Protein AF-A0A0C4DQV4-F1 (afdb_monomer)

pLDDT: mean 81.38, std 17.52, range [35.34, 98.5]

Radius of gyration: 21.1 Å; Cα contacts (8 Å, |Δi|>4): 299; chains: 1; bounding box: 61×72×56 Å

Structure (mmCIF, N/CA/C/O backbone):
data_AF-A0A0C4DQV4-F1
#
_entry.id   AF-A0A0C4DQV4-F1
#
loop_
_atom_site.group_PDB
_atom_site.id
_atom_site.type_symbol
_atom_site.label_atom_id
_atom_site.label_alt_id
_atom_site.label_comp_id
_atom_site.label_asym_id
_atom_site.label_entity_id
_atom_site.label_seq_id
_atom_site.pdbx_PDB_ins_code
_atom_site.Cartn_x
_atom_site.Cartn_y
_atom_site.Cartn_z
_atom_site.occupancy
_atom_site.B_iso_or_equiv
_atom_site.auth_seq_id
_atom_site.auth_comp_id
_atom_site.auth_asym_id
_atom_site.auth_atom_id
_atom_site.pdbx_PDB_model_num
ATOM 1 N N . MET A 1 1 ? 39.068 -21.813 -5.777 1.00 38.00 1 MET A N 1
ATOM 2 C CA . MET A 1 1 ? 38.431 -20.493 -5.573 1.00 38.00 1 MET A CA 1
ATOM 3 C C . MET A 1 1 ? 37.029 -20.721 -5.036 1.00 38.00 1 MET A C 1
ATOM 5 O O . MET A 1 1 ? 36.195 -21.238 -5.763 1.00 38.00 1 MET A O 1
ATOM 9 N N . ALA A 1 2 ? 36.803 -20.444 -3.752 1.00 35.34 2 ALA A N 1
ATOM 10 C CA . ALA A 1 2 ? 35.505 -20.633 -3.111 1.00 35.34 2 ALA A CA 1
ATOM 11 C C . ALA A 1 2 ? 34.619 -19.408 -3.373 1.00 35.34 2 ALA A C 1
ATOM 13 O O . ALA A 1 2 ? 34.859 -18.333 -2.824 1.00 35.34 2 ALA A O 1
ATOM 14 N N . THR A 1 3 ? 33.604 -19.564 -4.216 1.00 39.84 3 THR A N 1
ATOM 15 C CA . THR A 1 3 ? 32.519 -18.594 -4.381 1.00 39.84 3 THR A CA 1
ATOM 16 C C . THR A 1 3 ? 31.717 -18.574 -3.080 1.00 39.84 3 THR A C 1
ATOM 18 O O . THR A 1 3 ? 30.902 -19.459 -2.821 1.00 39.84 3 THR A O 1
ATOM 21 N N . LYS A 1 4 ? 31.992 -17.599 -2.205 1.00 43.34 4 LYS A N 1
ATOM 22 C CA . LYS A 1 4 ? 31.154 -17.329 -1.030 1.00 43.34 4 LYS A CA 1
ATOM 23 C C . LYS A 1 4 ? 29.736 -17.041 -1.529 1.00 43.34 4 LYS A C 1
ATOM 25 O O . LYS A 1 4 ? 29.521 -16.043 -2.208 1.00 43.34 4 LYS A O 1
ATOM 30 N N . LEU A 1 5 ? 28.783 -17.910 -1.186 1.00 43.00 5 LEU A N 1
ATOM 31 C CA . LEU A 1 5 ? 27.356 -17.637 -1.337 1.00 43.00 5 LEU A CA 1
ATOM 32 C C . LEU A 1 5 ? 26.997 -16.431 -0.455 1.00 43.00 5 LEU A C 1
ATOM 34 O O . LEU A 1 5 ? 26.688 -16.586 0.725 1.00 43.00 5 LEU A O 1
ATOM 38 N N . GLN A 1 6 ? 27.035 -15.224 -1.018 1.00 43.09 6 GLN A N 1
ATOM 39 C CA . GLN A 1 6 ? 26.237 -14.116 -0.506 1.00 43.09 6 GLN A CA 1
ATOM 40 C C . GLN A 1 6 ? 24.787 -14.419 -0.874 1.00 43.09 6 GLN A C 1
ATOM 42 O O . GLN A 1 6 ? 24.336 -14.123 -1.974 1.00 43.09 6 GLN A O 1
ATOM 47 N N . LEU A 1 7 ? 24.070 -15.079 0.034 1.00 53.25 7 LEU A N 1
ATOM 48 C CA . LEU A 1 7 ? 22.614 -15.069 -0.030 1.00 53.25 7 LEU A CA 1
ATOM 49 C C . LEU A 1 7 ? 22.171 -13.629 0.210 1.00 53.25 7 LEU A C 1
ATOM 51 O O . LEU A 1 7 ? 22.572 -13.024 1.208 1.00 53.25 7 LEU A O 1
ATOM 55 N N . SER A 1 8 ? 21.377 -13.083 -0.707 1.00 62.53 8 SER A N 1
ATOM 56 C CA . SER A 1 8 ? 20.797 -11.760 -0.505 1.00 62.53 8 SER A CA 1
ATOM 57 C C . SER A 1 8 ? 19.892 -11.790 0.734 1.00 62.53 8 SER A C 1
ATOM 59 O O . SER A 1 8 ? 19.328 -12.829 1.094 1.00 62.53 8 SER A O 1
ATOM 61 N N . ILE A 1 9 ? 19.731 -10.649 1.407 1.00 53.00 9 ILE A N 1
ATOM 62 C CA . ILE A 1 9 ? 18.772 -10.509 2.519 1.00 53.00 9 ILE A CA 1
ATOM 63 C C . ILE A 1 9 ? 17.368 -10.942 2.065 1.00 53.00 9 ILE A C 1
ATOM 65 O O . ILE A 1 9 ? 16.627 -11.549 2.836 1.00 53.00 9 ILE A O 1
ATOM 69 N N . TYR A 1 10 ? 17.042 -10.721 0.791 1.00 52.25 10 TYR A N 1
ATOM 70 C CA . TYR A 1 10 ? 15.811 -11.188 0.171 1.00 52.25 10 TYR A CA 1
ATOM 71 C C . TYR A 1 10 ? 15.737 -12.716 0.061 1.00 52.25 10 TYR A C 1
ATOM 73 O O . TYR A 1 10 ? 14.717 -13.297 0.416 1.00 52.25 10 TYR A O 1
ATOM 81 N N . ASP A 1 11 ? 16.813 -13.406 -0.323 1.00 59.22 11 ASP A N 1
ATOM 82 C CA . ASP A 1 11 ? 16.844 -14.876 -0.316 1.00 59.22 11 ASP A CA 1
ATOM 83 C C . ASP A 1 11 ? 16.671 -15.441 1.093 1.00 59.22 11 ASP A C 1
ATOM 85 O O . ASP A 1 11 ? 16.004 -16.461 1.276 1.00 59.22 11 ASP A O 1
ATOM 89 N N . ILE A 1 12 ? 17.259 -14.785 2.097 1.00 65.94 12 ILE A N 1
ATOM 90 C CA . ILE A 1 12 ? 17.082 -15.147 3.507 1.00 65.94 12 ILE A CA 1
ATOM 91 C C . ILE A 1 12 ? 15.628 -14.923 3.922 1.00 65.94 12 ILE A C 1
ATOM 93 O O . ILE A 1 12 ? 15.039 -15.809 4.541 1.00 65.94 12 ILE A O 1
ATOM 97 N N . TYR A 1 13 ? 15.025 -13.796 3.545 1.00 61.03 13 TYR A N 1
ATOM 98 C CA . TYR A 1 13 ? 13.619 -13.498 3.811 1.00 61.03 13 TYR A CA 1
ATOM 99 C C . TYR A 1 13 ? 12.696 -14.532 3.151 1.00 61.03 13 TYR A C 1
ATOM 101 O O . TYR A 1 13 ? 11.927 -15.195 3.842 1.00 61.03 13 TYR A O 1
ATOM 109 N N . ILE A 1 14 ? 12.856 -14.797 1.852 1.00 61.75 14 ILE A N 1
ATOM 110 C CA . ILE A 1 14 ? 12.079 -15.800 1.110 1.00 61.75 14 ILE A CA 1
ATOM 111 C C . ILE A 1 14 ? 12.265 -17.203 1.701 1.00 61.75 14 ILE A C 1
ATOM 113 O O . ILE A 1 14 ? 11.286 -17.938 1.867 1.00 61.75 14 ILE A O 1
ATOM 117 N N . LYS A 1 15 ? 13.496 -17.591 2.063 1.00 69.44 15 LYS A N 1
ATOM 118 C CA . LYS A 1 15 ? 13.762 -18.861 2.760 1.00 69.44 15 LYS A CA 1
ATOM 119 C C . LYS A 1 15 ? 13.070 -18.906 4.118 1.00 69.44 15 LYS A C 1
ATOM 121 O O . LYS A 1 15 ? 12.478 -19.929 4.449 1.00 69.44 15 LYS A O 1
ATOM 126 N N . THR A 1 16 ? 13.089 -17.813 4.873 1.00 64.94 16 THR A N 1
ATOM 127 C CA . THR A 1 16 ? 12.439 -17.713 6.186 1.00 64.94 16 THR A CA 1
ATOM 128 C C . THR A 1 16 ? 10.920 -17.822 6.054 1.00 64.94 16 THR A C 1
ATOM 130 O O . THR A 1 16 ? 10.307 -18.639 6.741 1.00 64.94 16 THR A O 1
ATOM 133 N N . CYS A 1 17 ? 10.308 -17.117 5.099 1.00 58.56 17 CYS A N 1
ATOM 134 C CA . CYS A 1 17 ? 8.885 -17.240 4.773 1.00 58.56 17 CYS A CA 1
ATOM 135 C C . CYS A 1 17 ? 8.521 -18.671 4.342 1.00 58.56 17 CYS A C 1
ATOM 137 O O . CYS A 1 17 ? 7.492 -19.213 4.756 1.00 58.56 17 CYS A O 1
ATOM 139 N N . ARG A 1 18 ? 9.380 -19.328 3.551 1.00 66.12 18 ARG A N 1
ATOM 140 C CA . ARG A 1 18 ? 9.192 -20.728 3.143 1.00 66.12 18 ARG A CA 1
ATOM 141 C C . ARG A 1 18 ? 9.260 -21.690 4.332 1.00 66.12 18 ARG A C 1
ATOM 143 O O . ARG A 1 18 ? 8.399 -22.559 4.446 1.00 66.12 18 ARG A O 1
ATOM 150 N N . LEU A 1 19 ? 10.230 -21.526 5.227 1.00 69.06 19 LEU A N 1
ATOM 151 C CA . LEU A 1 19 ? 10.353 -22.342 6.440 1.00 69.06 19 LEU A CA 1
ATOM 152 C C . LEU A 1 19 ? 9.157 -22.136 7.378 1.00 69.06 19 LEU A C 1
ATOM 154 O O . LEU A 1 19 ? 8.613 -23.106 7.911 1.00 69.06 19 LEU A O 1
ATOM 158 N N . TYR A 1 20 ? 8.691 -20.894 7.524 1.00 61.03 20 TYR A N 1
ATOM 159 C CA . TYR A 1 20 ? 7.478 -20.579 8.276 1.00 61.03 20 TYR A CA 1
ATOM 160 C C . TYR A 1 20 ? 6.250 -21.297 7.689 1.00 61.03 20 TYR A C 1
ATOM 162 O O . TYR A 1 20 ? 5.486 -21.920 8.429 1.00 61.03 20 TYR A O 1
ATOM 170 N N . ARG A 1 21 ? 6.107 -21.315 6.355 1.00 59.78 21 ARG A N 1
ATOM 171 C CA . ARG A 1 21 ? 5.051 -22.060 5.643 1.00 59.78 21 ARG A CA 1
ATOM 172 C C . ARG A 1 21 ? 5.105 -23.560 5.927 1.00 59.78 21 ARG A C 1
ATOM 174 O O . ARG A 1 21 ? 4.072 -24.169 6.201 1.00 59.78 21 ARG A O 1
ATOM 181 N N . GLU A 1 22 ? 6.285 -24.166 5.846 1.00 68.56 22 GLU A N 1
ATOM 182 C CA . GLU A 1 22 ? 6.458 -25.604 6.080 1.00 68.56 22 GLU A CA 1
ATOM 183 C C . GLU A 1 22 ? 6.120 -25.978 7.530 1.00 68.56 22 GLU A C 1
ATOM 185 O O . GLU A 1 22 ? 5.417 -26.964 7.763 1.00 68.56 22 GLU A O 1
ATOM 190 N N . LYS A 1 23 ? 6.524 -25.147 8.498 1.00 68.88 23 LYS A N 1
ATOM 191 C CA . LYS A 1 23 ? 6.194 -25.335 9.916 1.00 68.88 23 LYS A CA 1
ATOM 192 C C . LYS A 1 23 ? 4.695 -25.161 10.187 1.00 68.88 23 LYS A C 1
ATOM 194 O O . LYS A 1 23 ? 4.101 -26.024 10.829 1.00 68.88 23 LYS A O 1
ATOM 199 N N . LYS A 1 24 ? 4.062 -24.106 9.656 1.00 57.97 24 LYS A N 1
ATOM 200 C CA . LYS A 1 24 ? 2.616 -23.845 9.805 1.00 57.97 24 LYS A CA 1
ATOM 201 C C . LYS A 1 24 ? 1.766 -24.967 9.198 1.00 57.97 24 LYS A C 1
ATOM 203 O O . LYS A 1 24 ? 0.837 -25.443 9.842 1.00 57.97 24 LYS A O 1
ATOM 208 N N . ASN A 1 25 ? 2.121 -25.449 8.006 1.00 58.25 25 ASN A N 1
ATOM 209 C CA . ASN A 1 25 ? 1.409 -26.554 7.356 1.00 58.25 25 ASN A CA 1
ATOM 210 C C . ASN A 1 25 ? 1.530 -27.873 8.132 1.00 58.25 25 ASN A C 1
ATOM 212 O O . ASN A 1 25 ? 0.559 -28.625 8.194 1.00 58.25 25 ASN A O 1
ATOM 216 N N . ARG A 1 26 ? 2.696 -28.146 8.739 1.00 72.06 26 ARG A N 1
ATOM 217 C CA . ARG A 1 26 ? 2.886 -29.313 9.616 1.00 72.06 26 ARG A CA 1
ATOM 218 C C . ARG A 1 26 ? 2.059 -29.209 10.897 1.00 72.06 26 ARG A C 1
ATOM 220 O O . ARG A 1 26 ? 1.459 -30.199 11.292 1.00 72.06 26 ARG A O 1
ATOM 227 N N . LEU A 1 27 ? 2.008 -28.029 11.516 1.00 64.19 27 LEU A N 1
ATOM 228 C CA . LEU A 1 27 ? 1.274 -27.809 12.768 1.00 64.19 27 LEU A CA 1
ATOM 229 C C . LEU A 1 27 ? -0.250 -27.841 12.588 1.00 64.19 27 LEU A C 1
ATOM 231 O O . LEU A 1 27 ? -0.951 -28.307 13.476 1.00 64.19 27 LEU A O 1
ATOM 235 N N . LEU A 1 28 ? -0.767 -27.368 11.451 1.00 57.66 28 LEU A N 1
ATOM 236 C CA . LEU A 1 28 ? -2.212 -27.254 11.216 1.00 57.66 28 LEU A CA 1
ATOM 237 C C . LEU A 1 28 ? -2.829 -28.449 10.471 1.00 57.66 28 LEU A C 1
ATOM 239 O O . LEU A 1 28 ? -4.012 -28.405 10.146 1.00 57.66 28 LEU A O 1
ATOM 243 N N . GLY A 1 29 ? -2.056 -29.495 10.147 1.00 52.94 29 GLY A N 1
ATOM 244 C CA . GLY A 1 29 ? -2.564 -30.665 9.412 1.00 52.94 29 GLY A CA 1
ATOM 245 C C . GLY A 1 29 ? -3.200 -30.319 8.056 1.00 52.94 29 GLY A C 1
ATOM 246 O O . GLY A 1 29 ? -4.057 -31.053 7.561 1.00 52.94 29 GLY A O 1
ATOM 247 N N . PHE A 1 30 ? -2.816 -29.182 7.466 1.00 46.94 30 PHE A N 1
ATOM 248 C CA . PHE A 1 30 ? -3.528 -28.557 6.354 1.00 46.94 30 PHE A CA 1
ATOM 249 C C . PHE A 1 30 ? -3.299 -29.354 5.058 1.00 46.94 30 PHE A C 1
ATOM 251 O O . PHE A 1 30 ? -2.339 -29.126 4.316 1.00 46.94 30 PHE A O 1
ATOM 258 N N . LYS A 1 31 ? -4.176 -30.324 4.768 1.00 49.81 31 LYS A N 1
ATOM 259 C CA . LYS A 1 31 ? -4.270 -30.929 3.433 1.00 49.81 31 LYS A CA 1
ATOM 260 C C . LYS A 1 31 ? -4.747 -29.846 2.464 1.00 49.81 31 LYS A C 1
ATOM 262 O O . LYS A 1 31 ? -5.725 -29.158 2.739 1.00 49.81 31 LYS A O 1
ATOM 267 N N . ARG A 1 32 ? -4.033 -29.677 1.344 1.00 43.81 32 ARG A N 1
ATOM 268 C CA . ARG A 1 32 ? -4.362 -28.726 0.268 1.00 43.81 32 ARG A CA 1
ATOM 269 C C . ARG A 1 32 ? -5.756 -29.030 -0.295 1.00 43.81 32 ARG A C 1
ATOM 271 O O . ARG A 1 32 ? -5.873 -29.791 -1.245 1.00 43.81 32 ARG A O 1
ATOM 278 N N . SER A 1 33 ? -6.793 -28.433 0.276 1.00 43.88 33 SER A N 1
ATOM 279 C CA . SER A 1 33 ? -8.079 -28.270 -0.392 1.00 43.88 33 SER A CA 1
ATOM 280 C C . SER A 1 33 ? -8.146 -26.827 -0.871 1.00 43.88 33 SER A C 1
ATOM 282 O O . SER A 1 33 ? -8.327 -25.910 -0.071 1.00 43.88 33 SER A O 1
ATOM 284 N N . SER A 1 34 ? -7.897 -26.607 -2.162 1.00 46.56 34 SER A N 1
ATOM 285 C CA . SER A 1 34 ? -7.917 -25.270 -2.766 1.00 46.56 34 SER A CA 1
ATOM 286 C C . SER A 1 34 ? -9.323 -24.668 -2.842 1.00 46.56 34 SER A C 1
ATOM 288 O O . SER A 1 34 ? -9.435 -23.474 -3.090 1.00 46.56 34 SER A O 1
ATOM 290 N N . SER A 1 35 ? -10.383 -25.449 -2.600 1.00 45.78 35 SER A N 1
ATOM 291 C CA . SER A 1 35 ? -11.770 -24.967 -2.651 1.00 45.78 35 SER A CA 1
ATOM 292 C C . SER A 1 35 ? -12.228 -24.259 -1.370 1.00 45.78 35 SER A C 1
ATOM 294 O O . SER A 1 35 ? -13.034 -23.344 -1.445 1.00 45.78 35 SER A O 1
ATOM 296 N N . LEU A 1 36 ? -11.676 -24.595 -0.198 1.00 46.19 36 LEU A N 1
ATOM 297 C CA . LEU A 1 36 ? -12.156 -24.056 1.090 1.00 46.19 36 LEU A CA 1
ATOM 298 C C . LEU A 1 36 ? -11.658 -22.641 1.424 1.00 46.19 36 LEU A C 1
ATOM 300 O O . LEU A 1 36 ? -12.144 -22.028 2.374 1.00 46.19 36 LEU A O 1
ATOM 304 N N . ILE A 1 37 ? -10.674 -22.121 0.685 1.00 48.12 37 ILE A N 1
ATOM 305 C CA . ILE A 1 37 ? -10.165 -20.759 0.904 1.00 48.12 37 ILE A CA 1
ATOM 306 C C . ILE A 1 37 ? -11.125 -19.731 0.286 1.00 48.12 37 ILE A C 1
ATOM 308 O O . ILE A 1 37 ? -11.253 -18.640 0.824 1.00 48.12 37 ILE A O 1
ATOM 312 N N . SER A 1 38 ? -11.852 -20.082 -0.778 1.00 47.62 38 SER A N 1
ATOM 313 C CA . SER A 1 38 ? -12.748 -19.153 -1.479 1.00 47.62 38 SER A CA 1
ATOM 314 C C . SER A 1 38 ? -13.969 -18.751 -0.638 1.00 47.62 38 SER A C 1
ATOM 316 O O . SER A 1 38 ? -14.264 -17.565 -0.512 1.00 47.62 38 SER A O 1
ATOM 318 N N . ASP A 1 39 ? -14.633 -19.714 0.009 1.00 43.56 39 ASP A N 1
ATOM 319 C CA . ASP A 1 39 ? -15.934 -19.463 0.653 1.00 43.56 39 ASP A CA 1
ATOM 320 C C . ASP A 1 39 ? -15.829 -18.634 1.946 1.00 43.56 39 ASP A C 1
ATOM 322 O O . ASP A 1 39 ? -16.662 -17.769 2.202 1.00 43.56 39 ASP A O 1
ATOM 326 N N . ARG A 1 40 ? -14.756 -18.802 2.733 1.00 50.38 40 ARG A N 1
ATOM 327 C CA . ARG A 1 40 ? -14.548 -18.015 3.969 1.00 50.38 40 ARG A CA 1
ATOM 328 C C . ARG A 1 40 ? -14.126 -16.566 3.722 1.00 50.38 40 ARG A C 1
ATOM 330 O O . ARG A 1 40 ? -14.207 -15.748 4.637 1.00 50.38 40 ARG A O 1
ATOM 337 N N . TYR A 1 41 ? -13.624 -16.239 2.533 1.00 50.56 41 TYR A N 1
ATOM 338 C CA . TYR A 1 41 ? -13.191 -14.876 2.216 1.00 50.56 41 TYR A CA 1
ATOM 339 C C . TYR A 1 41 ? -14.359 -13.974 1.815 1.00 50.56 41 TYR A C 1
ATOM 341 O O . TYR A 1 41 ? -14.345 -12.794 2.161 1.00 50.56 41 TYR A O 1
ATOM 349 N N . LEU A 1 42 ? -15.388 -14.529 1.169 1.00 47.94 42 LEU A N 1
ATOM 350 C CA . LEU A 1 42 ? -16.618 -13.798 0.851 1.00 47.94 42 LEU A CA 1
ATOM 351 C C . LEU A 1 42 ? -17.399 -13.409 2.118 1.00 47.94 42 LEU A C 1
ATOM 353 O O . LEU A 1 42 ? -17.998 -12.339 2.158 1.00 47.94 42 LEU A O 1
ATOM 357 N N . GLU A 1 43 ? -17.317 -14.213 3.182 1.00 47.59 43 GLU A N 1
ATOM 358 C CA . GLU A 1 43 ? -17.921 -13.896 4.488 1.00 47.59 43 GLU A CA 1
ATOM 359 C C . GLU A 1 43 ? -17.167 -12.802 5.274 1.00 47.59 43 GLU A C 1
ATOM 361 O O . GLU A 1 43 ? -17.744 -12.181 6.164 1.00 47.59 43 GLU A O 1
ATOM 366 N N . ASN A 1 44 ? -15.900 -12.525 4.933 1.00 52.12 44 ASN A N 1
ATOM 367 C CA . ASN A 1 44 ? -15.034 -11.539 5.602 1.00 52.12 44 ASN A CA 1
ATOM 368 C C . ASN A 1 44 ? -14.700 -10.345 4.701 1.00 52.12 44 ASN A C 1
ATOM 370 O O . ASN A 1 44 ? -13.596 -9.789 4.765 1.00 52.12 44 ASN A O 1
ATOM 374 N N . ALA A 1 45 ? -15.634 -9.976 3.825 1.00 58.50 45 ALA A N 1
ATOM 375 C CA . ALA A 1 45 ? -15.453 -8.856 2.924 1.00 58.50 45 ALA A CA 1
ATOM 376 C C . ALA A 1 45 ? -15.036 -7.584 3.707 1.00 58.50 45 ALA A C 1
ATOM 378 O O . ALA A 1 45 ? -15.498 -7.387 4.835 1.00 58.50 45 ALA A O 1
ATOM 379 N N . PRO A 1 46 ? -14.234 -6.673 3.116 1.00 58.91 46 PRO A N 1
ATOM 380 C CA . PRO A 1 46 ? -13.836 -5.377 3.709 1.00 58.91 46 PRO A CA 1
ATOM 381 C C . PRO A 1 46 ? -15.001 -4.474 4.158 1.00 58.91 46 PRO A C 1
ATOM 383 O O . PRO A 1 46 ? -14.807 -3.388 4.705 1.00 58.91 46 PRO A O 1
ATOM 386 N N . GLN A 1 47 ? -16.219 -4.924 3.877 1.00 71.06 47 GLN A N 1
ATOM 387 C CA . GLN A 1 47 ? -17.465 -4.194 3.845 1.00 71.06 47 GLN A CA 1
ATOM 388 C C . GLN A 1 47 ? -17.773 -3.403 5.115 1.00 71.06 47 GLN A C 1
ATOM 390 O O . GLN A 1 47 ? -18.194 -2.268 4.939 1.00 71.06 47 GLN A O 1
ATOM 395 N N . PRO A 1 48 ? -17.561 -3.873 6.364 1.00 84.88 48 PRO A N 1
ATOM 396 C CA . PRO A 1 48 ? -18.013 -3.098 7.518 1.00 84.88 48 PRO A CA 1
ATOM 397 C C . PRO A 1 48 ? -17.288 -1.753 7.656 1.00 84.88 48 PRO A C 1
ATOM 399 O O . PRO A 1 48 ? -17.936 -0.712 7.705 1.00 84.88 48 PRO A O 1
ATOM 402 N N . ALA A 1 49 ? -15.951 -1.754 7.647 1.00 90.25 49 ALA A N 1
ATOM 403 C CA . ALA A 1 49 ? -15.170 -0.527 7.805 1.00 90.25 49 ALA A CA 1
ATOM 404 C C . ALA A 1 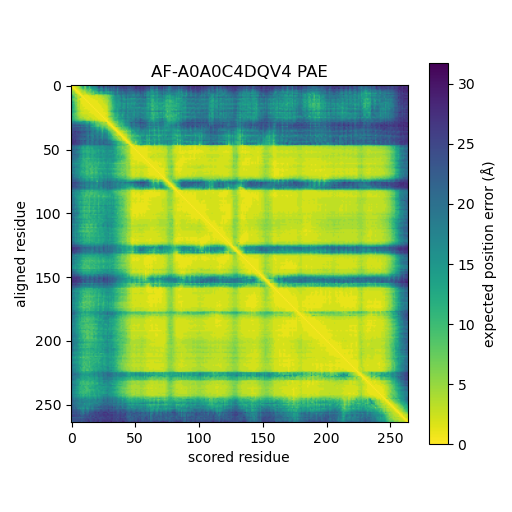49 ? -15.317 0.394 6.585 1.00 90.25 49 ALA A C 1
ATOM 406 O O . ALA A 1 49 ? -15.535 1.594 6.742 1.00 90.25 49 ALA A O 1
ATOM 407 N N . CYS A 1 50 ? -15.263 -0.170 5.372 1.00 90.75 50 CYS A N 1
ATOM 408 C CA . CYS A 1 50 ? -15.474 0.593 4.143 1.00 90.75 50 CYS A CA 1
ATOM 409 C C . CYS A 1 50 ? -16.868 1.229 4.101 1.00 90.75 50 CYS A C 1
ATOM 411 O O . CYS A 1 50 ? -16.963 2.420 3.830 1.00 90.75 50 CYS A O 1
ATOM 413 N N . ALA A 1 51 ? -17.931 0.485 4.425 1.00 88.50 51 ALA A N 1
ATOM 414 C CA . ALA A 1 51 ? -19.300 1.001 4.421 1.00 88.50 51 ALA A CA 1
ATOM 415 C C . ALA A 1 51 ? -19.510 2.094 5.475 1.00 88.50 51 ALA A C 1
ATOM 417 O O . ALA A 1 51 ? -20.170 3.090 5.189 1.00 88.50 51 ALA A O 1
ATOM 418 N N . ILE A 1 52 ? -18.923 1.946 6.668 1.00 91.94 52 ILE A N 1
ATOM 419 C CA . ILE A 1 52 ? -18.962 2.982 7.710 1.00 91.94 52 ILE A CA 1
ATOM 420 C C . ILE A 1 52 ? -18.304 4.273 7.206 1.00 91.94 52 ILE A C 1
ATOM 422 O O . ILE A 1 52 ? -18.889 5.349 7.328 1.00 91.94 52 ILE A O 1
ATOM 426 N N . LEU A 1 53 ? -17.110 4.174 6.615 1.00 93.94 53 LEU A N 1
ATOM 427 C CA . LEU A 1 53 ? -16.375 5.328 6.092 1.00 93.94 53 LEU A CA 1
ATOM 428 C C . LEU A 1 53 ? -17.104 5.970 4.901 1.00 93.94 53 LEU A C 1
ATOM 430 O O . LEU A 1 53 ? -17.300 7.186 4.883 1.00 93.94 53 LEU A O 1
ATOM 434 N N . HIS A 1 54 ? -17.598 5.162 3.960 1.00 92.06 54 HIS A N 1
ATOM 435 C CA . HIS A 1 54 ? -18.386 5.621 2.811 1.00 92.06 54 HIS A CA 1
ATOM 436 C C . HIS A 1 54 ? -19.689 6.300 3.242 1.00 92.06 54 HIS A C 1
ATOM 438 O O . HIS A 1 54 ? -20.032 7.349 2.703 1.00 92.06 54 HIS A O 1
ATOM 444 N N . GLY A 1 55 ? -20.375 5.768 4.258 1.00 91.50 55 GLY A N 1
ATOM 445 C CA . GLY A 1 55 ? -21.578 6.372 4.839 1.00 91.50 55 GLY A CA 1
ATOM 446 C C . GLY A 1 55 ? -21.332 7.730 5.505 1.00 91.50 55 GLY A C 1
ATOM 447 O O . GLY A 1 55 ? -22.279 8.475 5.739 1.00 91.50 55 GLY A O 1
ATOM 448 N N . GLN A 1 56 ? -20.071 8.071 5.786 1.00 94.62 56 GLN A N 1
ATOM 449 C CA . GLN A 1 56 ? -19.635 9.391 6.252 1.00 94.62 56 GLN A CA 1
ATOM 450 C C . GLN A 1 56 ? -18.982 10.230 5.140 1.00 94.62 56 GLN A C 1
ATOM 452 O O . GLN A 1 56 ? -18.361 11.251 5.425 1.00 94.62 56 GLN A O 1
ATOM 457 N N . GLY A 1 57 ? -19.099 9.810 3.876 1.00 92.94 57 GLY A N 1
ATOM 458 C CA . GLY A 1 57 ? -18.529 10.514 2.727 1.00 92.94 57 GLY A CA 1
ATOM 459 C C . GLY A 1 57 ? -17.007 10.402 2.600 1.00 92.94 57 GLY A C 1
ATOM 460 O O . GLY A 1 57 ? -16.417 11.154 1.832 1.00 92.94 57 GLY A O 1
ATOM 461 N N . ILE A 1 58 ? -16.357 9.489 3.330 1.00 94.44 58 ILE A N 1
ATOM 462 C CA . ILE A 1 58 ? -14.909 9.270 3.247 1.00 94.44 58 ILE A CA 1
ATOM 463 C C . ILE A 1 58 ? -14.651 8.177 2.207 1.00 94.44 58 ILE A C 1
ATOM 465 O O . ILE A 1 58 ? -14.955 7.016 2.489 1.00 94.44 58 ILE A O 1
ATOM 469 N N . PRO A 1 59 ? -14.097 8.488 1.021 1.00 93.88 59 PRO A N 1
ATOM 470 C CA . PRO A 1 59 ? -13.755 7.462 0.047 1.00 93.88 59 PRO A CA 1
ATOM 471 C C . PRO A 1 59 ? -12.631 6.578 0.588 1.00 93.88 59 PRO A C 1
ATOM 473 O O . PRO A 1 59 ? -11.775 7.022 1.352 1.00 93.88 59 PRO A O 1
ATOM 476 N N . THR A 1 60 ? -12.635 5.307 0.198 1.00 94.06 60 THR A N 1
ATOM 477 C CA . THR A 1 60 ? -11.634 4.336 0.651 1.00 94.06 60 THR A CA 1
ATOM 478 C C . THR A 1 60 ? -11.224 3.418 -0.487 1.00 94.06 60 THR A C 1
ATOM 480 O O . THR A 1 60 ? -12.007 3.197 -1.415 1.00 94.06 60 THR A O 1
ATOM 483 N N . ARG A 1 61 ? -10.009 2.872 -0.409 1.00 94.44 61 ARG A N 1
ATOM 484 C CA . ARG A 1 61 ? -9.537 1.814 -1.308 1.00 94.44 61 ARG A CA 1
ATOM 485 C C . ARG A 1 61 ? -8.773 0.751 -0.533 1.00 94.44 61 ARG A C 1
ATOM 487 O O . ARG A 1 61 ? -7.948 1.066 0.318 1.00 94.44 61 ARG A O 1
ATOM 494 N N . VAL A 1 62 ? -9.045 -0.509 -0.830 1.00 94.12 62 VAL A N 1
ATOM 495 C CA . VAL A 1 62 ? -8.365 -1.657 -0.234 1.00 94.12 62 VAL A CA 1
ATOM 496 C C . VAL A 1 62 ? -6.932 -1.745 -0.760 1.00 94.12 62 VAL A C 1
ATOM 498 O O . VAL A 1 62 ? -6.688 -1.559 -1.952 1.00 94.12 62 VAL A O 1
ATOM 501 N N . TRP A 1 63 ? -5.985 -2.038 0.129 1.00 94.94 63 TRP A N 1
ATOM 502 C CA . TRP A 1 63 ? -4.552 -2.056 -0.165 1.00 94.94 63 TRP A CA 1
ATOM 503 C C . TRP A 1 63 ? -3.867 -3.358 0.281 1.00 94.94 63 TRP A C 1
ATOM 505 O O . TRP A 1 63 ? -4.467 -4.209 0.945 1.00 94.94 63 TRP A O 1
ATOM 515 N N . GLY A 1 64 ? -2.597 -3.514 -0.103 1.00 92.38 64 GLY A N 1
ATOM 516 C CA . GLY A 1 64 ? -1.716 -4.601 0.316 1.00 92.38 64 GLY A CA 1
ATOM 517 C C . GLY A 1 64 ? -2.235 -5.979 -0.084 1.00 92.38 64 GLY A C 1
ATOM 518 O O . GLY A 1 64 ? -2.680 -6.211 -1.213 1.00 92.38 64 GLY A O 1
ATOM 519 N N . GLY A 1 65 ? -2.233 -6.906 0.870 1.00 89.31 65 GLY A N 1
ATOM 520 C CA . GLY A 1 65 ? -2.530 -8.305 0.592 1.00 89.31 65 GLY A CA 1
ATOM 521 C C . GLY A 1 65 ? -3.926 -8.615 0.059 1.00 89.31 65 GLY A C 1
ATOM 522 O O . GLY A 1 65 ? -4.101 -9.565 -0.708 1.00 89.31 65 GLY A O 1
ATOM 523 N N . ASP A 1 66 ? -4.934 -7.832 0.443 1.00 90.56 66 ASP A N 1
ATOM 524 C CA . ASP A 1 66 ? -6.278 -7.960 -0.123 1.00 90.56 66 ASP A CA 1
ATOM 525 C C . ASP A 1 66 ? -6.342 -7.477 -1.567 1.00 90.56 66 ASP A C 1
ATOM 527 O O . ASP A 1 66 ? -6.998 -8.127 -2.381 1.00 90.56 66 ASP A O 1
ATOM 531 N N . ALA A 1 67 ? -5.641 -6.388 -1.895 1.00 92.88 67 ALA A N 1
ATOM 532 C CA . ALA A 1 67 ? -5.544 -5.901 -3.267 1.00 92.88 67 ALA A CA 1
ATOM 533 C C . ALA A 1 67 ? -4.864 -6.942 -4.162 1.00 92.88 67 ALA A C 1
ATOM 535 O O . ALA A 1 67 ? -5.391 -7.295 -5.215 1.00 92.88 67 ALA A O 1
ATOM 536 N N . HIS A 1 68 ? -3.767 -7.544 -3.700 1.00 92.00 68 HIS A N 1
ATOM 537 C CA . HIS A 1 68 ? -3.132 -8.648 -4.415 1.00 92.00 68 HIS A CA 1
ATOM 538 C C . HIS A 1 68 ? -4.071 -9.828 -4.674 1.00 92.00 68 HIS A C 1
ATOM 540 O O . HIS A 1 68 ? -4.100 -10.347 -5.792 1.00 92.00 68 HIS A O 1
ATOM 546 N N . ARG A 1 69 ? -4.831 -10.256 -3.657 1.00 89.44 69 ARG A N 1
ATOM 547 C CA . ARG A 1 69 ? -5.796 -11.355 -3.800 1.00 89.44 69 ARG A CA 1
ATOM 548 C C . ARG A 1 69 ? -6.886 -11.027 -4.807 1.00 89.44 69 ARG A C 1
ATOM 550 O O . ARG A 1 69 ? -7.198 -11.881 -5.630 1.00 89.44 69 ARG A O 1
ATOM 557 N N . HIS A 1 70 ? -7.429 -9.813 -4.754 1.00 90.00 70 HIS A N 1
ATOM 558 C CA . HIS A 1 70 ? -8.427 -9.354 -5.715 1.00 90.00 70 HIS A CA 1
ATOM 559 C C . HIS A 1 70 ? -7.884 -9.377 -7.150 1.00 90.00 70 HIS A C 1
ATOM 561 O O . HIS A 1 70 ? -8.553 -9.868 -8.051 1.00 90.00 70 HIS A O 1
ATOM 567 N N . LEU A 1 71 ? -6.626 -8.977 -7.343 1.00 91.38 71 LEU A N 1
ATOM 568 C CA . LEU A 1 71 ? -5.941 -9.057 -8.635 1.00 91.38 71 LEU A CA 1
ATOM 569 C C . LEU A 1 71 ? -5.610 -10.502 -9.067 1.00 91.38 71 LEU A C 1
ATOM 571 O O . LEU A 1 71 ? -4.995 -10.707 -10.105 1.00 91.38 71 LEU A O 1
ATOM 575 N N . GLY A 1 72 ? -5.955 -11.530 -8.288 1.00 89.00 72 GLY A N 1
ATOM 576 C CA . GLY A 1 72 ? -5.677 -12.932 -8.618 1.00 89.00 72 GLY A CA 1
ATOM 577 C C . GLY A 1 72 ? -4.270 -13.410 -8.243 1.00 89.00 72 GLY A C 1
ATOM 578 O O . GLY A 1 72 ? -3.907 -14.552 -8.536 1.00 89.00 72 GLY A O 1
ATOM 579 N N . ALA A 1 73 ? -3.470 -12.589 -7.552 1.00 85.88 73 ALA A N 1
ATOM 580 C CA . ALA A 1 73 ? -2.215 -13.056 -6.978 1.00 85.88 73 ALA A CA 1
ATOM 581 C C . ALA A 1 73 ? -2.511 -13.840 -5.690 1.00 85.88 73 ALA A C 1
ATOM 583 O O . ALA A 1 73 ? -3.202 -13.334 -4.801 1.00 85.88 73 ALA A O 1
ATOM 584 N N . PRO A 1 74 ? -1.957 -15.054 -5.516 1.00 81.06 74 PRO A N 1
ATOM 585 C CA . PRO A 1 74 ? -2.010 -15.739 -4.239 1.00 81.06 74 PRO A CA 1
ATOM 586 C C . PRO A 1 74 ? -1.113 -14.980 -3.260 1.00 81.06 74 PRO A C 1
ATOM 588 O O . PRO A 1 74 ? 0.086 -15.244 -3.149 1.00 81.06 74 PRO A O 1
ATOM 591 N N . PHE A 1 75 ? -1.687 -13.989 -2.585 1.00 69.56 75 PHE A N 1
ATOM 592 C CA . PHE A 1 75 ? -0.970 -13.232 -1.582 1.00 69.56 75 PHE A CA 1
ATOM 593 C C . PHE A 1 75 ? -0.841 -14.076 -0.325 1.00 69.56 75 PHE A C 1
ATOM 595 O O . PHE A 1 75 ? -1.830 -14.432 0.319 1.00 69.56 75 PHE A O 1
ATOM 602 N N . PHE A 1 76 ? 0.398 -14.418 0.000 1.00 60.69 76 PHE A N 1
ATOM 603 C CA . PHE A 1 76 ? 0.729 -15.091 1.239 1.00 60.69 76 PHE A CA 1
ATOM 604 C C . PHE A 1 76 ? 1.453 -14.093 2.118 1.00 60.69 76 PHE A C 1
ATOM 606 O O . PHE A 1 76 ? 2.654 -13.890 1.916 1.00 60.69 76 PHE A O 1
ATOM 613 N N . PRO A 1 77 ? 0.790 -13.524 3.124 1.00 60.00 77 PRO A N 1
ATOM 614 C CA . PRO A 1 77 ? 1.555 -12.891 4.153 1.00 60.00 77 PRO A CA 1
ATOM 615 C C . PRO A 1 77 ? 2.051 -13.969 5.141 1.00 60.00 77 PRO A C 1
ATOM 617 O O . PRO A 1 77 ? 1.388 -14.990 5.372 1.00 60.00 77 PRO A O 1
ATOM 620 N N . PRO A 1 78 ? 3.226 -13.768 5.756 1.00 50.09 78 PRO A N 1
ATOM 621 C CA . PRO A 1 78 ? 3.479 -14.251 7.109 1.00 50.09 78 PRO A CA 1
ATOM 622 C C . PRO A 1 78 ? 2.604 -13.529 8.157 1.00 50.09 78 PRO A C 1
ATOM 624 O O . PRO A 1 78 ? 2.605 -13.935 9.315 1.00 50.09 78 PRO A O 1
ATOM 627 N N . GLU A 1 79 ? 1.856 -12.492 7.771 1.00 54.91 79 GLU A N 1
ATOM 628 C CA . GLU A 1 79 ? 0.908 -11.787 8.634 1.00 54.91 79 GLU A CA 1
ATOM 629 C C . GLU A 1 79 ? -0.242 -12.701 9.091 1.00 54.91 79 GLU A C 1
ATOM 631 O O . GLU A 1 79 ? -0.677 -13.602 8.354 1.00 54.91 79 GLU A O 1
ATOM 636 N N . PRO A 1 80 ? -0.754 -12.490 10.315 1.00 54.50 80 PRO A N 1
ATOM 637 C CA . PRO A 1 80 ? -2.024 -13.070 10.732 1.00 54.50 80 PRO A CA 1
ATOM 638 C C . PRO A 1 80 ? -3.074 -12.710 9.676 1.00 54.50 80 PRO A C 1
ATOM 640 O O . PRO A 1 80 ? -3.073 -11.588 9.179 1.00 54.50 80 PRO A O 1
ATOM 643 N N . GLY A 1 81 ? -3.973 -13.628 9.315 1.00 59.28 81 GLY A N 1
ATOM 644 C CA . GLY A 1 81 ? -5.019 -13.402 8.300 1.00 59.28 81 GLY A CA 1
ATOM 645 C C . GLY A 1 81 ? -6.056 -12.331 8.674 1.00 59.28 81 GLY A C 1
ATOM 646 O O . GLY A 1 81 ? -7.125 -12.274 8.072 1.00 59.28 81 GLY A O 1
ATOM 647 N N . ASP A 1 82 ? -5.726 -11.481 9.641 1.00 77.50 82 ASP A N 1
ATOM 648 C CA . ASP A 1 82 ? -6.614 -10.644 10.418 1.00 77.50 82 ASP A CA 1
ATOM 649 C C . ASP A 1 82 ? -6.322 -9.148 10.221 1.00 77.50 82 ASP A C 1
ATOM 651 O O . ASP A 1 82 ? -6.896 -8.351 10.941 1.00 77.50 82 ASP A O 1
ATOM 655 N N . LEU A 1 83 ? -5.474 -8.732 9.267 1.00 88.75 83 LEU A N 1
ATOM 656 C CA . LEU A 1 83 ? -5.204 -7.307 8.984 1.00 88.75 83 LEU A CA 1
ATOM 657 C C . LEU A 1 83 ? -5.78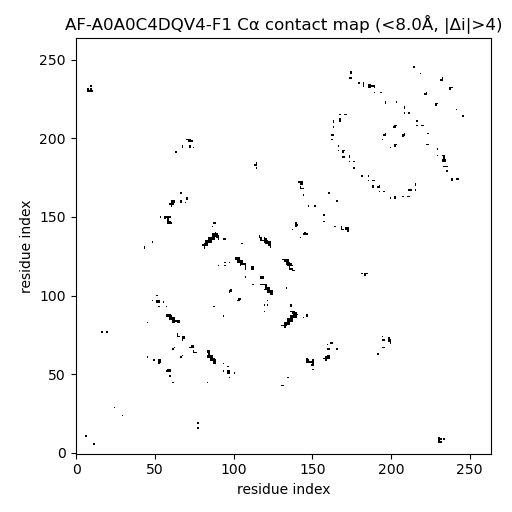1 -6.874 7.639 1.00 88.75 83 LEU A C 1
ATOM 659 O O . LEU A 1 83 ? -5.518 -7.535 6.639 1.00 88.75 83 LEU A O 1
ATOM 663 N N . LEU A 1 84 ? -6.529 -5.774 7.596 1.00 91.69 84 LEU A N 1
ATOM 664 C CA . LEU A 1 84 ? -7.045 -5.143 6.379 1.00 91.69 84 LEU A CA 1
ATOM 665 C C . LEU A 1 84 ? -6.479 -3.724 6.254 1.00 91.69 84 LEU A C 1
ATOM 667 O O . LEU A 1 84 ? -6.726 -2.877 7.110 1.00 91.69 84 LEU A O 1
ATOM 671 N N . PHE A 1 85 ? -5.757 -3.459 5.168 1.00 94.62 85 PHE A N 1
ATOM 672 C CA . PHE A 1 85 ? -5.198 -2.141 4.873 1.00 94.62 85 PHE A CA 1
ATOM 673 C C . PHE A 1 85 ? -6.177 -1.332 4.022 1.00 94.62 85 PHE A C 1
ATOM 675 O O . PHE A 1 85 ? -6.604 -1.796 2.961 1.00 94.62 85 PHE A O 1
ATOM 682 N N . LEU A 1 86 ? -6.516 -0.125 4.473 1.00 96.12 86 LEU A N 1
ATOM 683 C CA . LEU A 1 86 ? -7.420 0.788 3.778 1.00 96.12 86 LEU A CA 1
ATOM 684 C C . LEU A 1 86 ? -6.736 2.130 3.547 1.00 96.12 86 LEU A C 1
ATOM 686 O O . LEU A 1 86 ? -6.365 2.812 4.498 1.00 96.12 86 LEU A O 1
ATOM 690 N N . LEU A 1 87 ? -6.627 2.530 2.287 1.00 97.50 87 LEU A N 1
ATOM 691 C CA . LEU A 1 87 ? -6.249 3.882 1.907 1.00 97.50 87 LEU A CA 1
ATOM 692 C C . LEU A 1 87 ? -7.429 4.821 2.109 1.00 97.50 87 LEU A C 1
ATOM 694 O O . LEU A 1 87 ? -8.542 4.532 1.660 1.00 97.50 87 LEU A O 1
ATOM 698 N N . VAL A 1 88 ? -7.162 5.946 2.759 1.00 97.12 88 VAL A N 1
ATOM 699 C CA . VAL A 1 88 ? -8.117 7.015 3.057 1.00 97.12 88 VAL A CA 1
ATOM 700 C C . VAL A 1 88 ? -7.474 8.377 2.769 1.00 97.12 88 VAL A C 1
ATOM 702 O O . VAL A 1 88 ? -6.251 8.478 2.844 1.00 97.12 88 VAL A O 1
ATOM 705 N N . PRO A 1 89 ? -8.249 9.442 2.485 1.00 97.12 89 PRO A N 1
ATOM 706 C CA . PRO A 1 89 ? -7.680 10.765 2.212 1.00 97.12 89 PRO A CA 1
ATOM 707 C C . PRO A 1 89 ? -6.887 11.329 3.393 1.00 97.12 89 PRO A C 1
ATOM 709 O O . PRO A 1 89 ? -5.909 12.032 3.208 1.00 97.12 89 PRO A O 1
ATOM 712 N N . ALA A 1 90 ? -7.328 11.032 4.618 1.00 97.44 90 ALA A N 1
ATOM 713 C CA . ALA A 1 90 ? -6.641 11.418 5.839 1.00 97.44 90 ALA A CA 1
ATOM 714 C C . ALA A 1 90 ? -6.934 10.391 6.936 1.00 97.44 90 ALA A C 1
ATOM 716 O O . ALA A 1 90 ? -8.092 10.052 7.203 1.00 97.44 90 ALA A O 1
ATOM 717 N N . THR A 1 91 ? -5.879 9.896 7.581 1.00 98.12 91 THR A N 1
ATOM 718 C CA . THR A 1 91 ? -5.984 8.806 8.565 1.00 98.12 91 THR A CA 1
ATOM 719 C C . THR A 1 91 ? -6.677 9.232 9.857 1.00 98.12 91 THR A C 1
ATOM 721 O O . THR A 1 91 ? -7.478 8.467 10.389 1.00 98.12 91 THR A O 1
ATOM 724 N N . GLU A 1 92 ? -6.439 10.459 10.329 1.00 97.94 92 GLU A N 1
ATOM 725 C CA . GLU A 1 92 ? -7.015 10.959 11.583 1.00 97.94 92 GLU A CA 1
ATOM 726 C C . GLU A 1 92 ? -8.551 11.127 11.507 1.00 97.94 92 GLU A C 1
ATOM 728 O O . GLU A 1 92 ? -9.247 10.487 12.301 1.00 97.94 92 GLU A O 1
ATOM 733 N N . PRO A 1 93 ? -9.141 11.862 10.536 1.00 98.00 93 PRO A N 1
ATOM 734 C CA . PRO A 1 93 ? -10.601 11.970 10.426 1.00 98.00 93 PRO A CA 1
ATOM 735 C C . PRO A 1 93 ? -11.300 10.620 10.212 1.00 98.00 93 PRO A C 1
ATOM 737 O O . PRO A 1 93 ? -12.354 10.364 10.799 1.00 98.00 93 PRO A O 1
ATOM 740 N N . ALA A 1 94 ? -10.707 9.735 9.405 1.00 97.94 94 ALA A N 1
ATOM 741 C CA . ALA A 1 94 ? -11.225 8.386 9.191 1.00 97.94 94 ALA A CA 1
ATOM 742 C C . ALA A 1 94 ? -11.173 7.547 10.480 1.00 97.94 94 ALA A C 1
ATOM 744 O O . ALA A 1 94 ? -12.139 6.857 10.811 1.00 97.94 94 ALA A O 1
ATOM 745 N N . GLY A 1 95 ? -10.095 7.668 11.257 1.00 98.00 95 GLY A N 1
ATOM 746 C CA . GLY A 1 95 ? -9.970 7.050 12.574 1.00 98.00 95 GLY A CA 1
ATOM 747 C C . GLY A 1 95 ? -11.074 7.498 13.532 1.00 98.00 95 GLY A C 1
ATOM 748 O O . GLY A 1 95 ? -11.722 6.659 14.153 1.00 98.00 95 GLY A O 1
ATOM 749 N N . GLN A 1 96 ? -11.368 8.800 13.589 1.00 98.50 96 GLN A N 1
ATOM 750 C CA . GLN A 1 96 ? -12.461 9.338 14.413 1.00 98.50 96 GLN A CA 1
ATOM 751 C C . GLN A 1 96 ? -13.842 8.809 13.995 1.00 98.50 96 GLN A C 1
ATOM 753 O O . GLN A 1 96 ? -14.716 8.592 14.837 1.00 98.50 96 GLN A O 1
ATOM 758 N N . VAL A 1 97 ? -14.066 8.573 12.699 1.00 97.69 97 VAL A N 1
ATOM 759 C CA . VAL A 1 97 ? -15.287 7.910 12.217 1.00 97.69 97 VAL A CA 1
ATOM 760 C C . VAL A 1 97 ? -15.367 6.466 12.716 1.00 97.69 97 VAL A C 1
ATOM 762 O O . VAL A 1 97 ? -16.410 6.078 13.243 1.00 97.69 97 VAL A O 1
ATOM 765 N N . LEU A 1 98 ? -14.282 5.693 12.617 1.00 96.81 98 LEU A N 1
ATOM 766 C CA . LEU A 1 98 ? -14.259 4.313 13.113 1.00 96.81 98 LEU A CA 1
ATOM 767 C C . LEU A 1 98 ? -14.494 4.249 14.629 1.00 96.81 98 LEU A C 1
ATOM 769 O O . LEU A 1 98 ? -15.309 3.445 15.082 1.00 96.81 98 LEU A O 1
ATOM 773 N N . LEU A 1 99 ? -13.855 5.127 15.409 1.00 97.06 99 LEU A N 1
ATOM 774 C CA . LEU A 1 99 ? -14.046 5.199 16.863 1.00 97.06 99 LEU A CA 1
ATOM 775 C C . LEU A 1 99 ? -15.515 5.461 17.233 1.00 97.06 99 LEU A C 1
ATOM 777 O O . LEU A 1 99 ? -16.073 4.777 18.090 1.00 97.06 99 LEU A O 1
ATOM 781 N N . ARG A 1 100 ? -16.185 6.396 16.543 1.00 96.88 100 ARG A N 1
ATOM 782 C CA . ARG A 1 100 ? -17.624 6.665 16.744 1.00 96.88 100 ARG A CA 1
ATOM 783 C C . ARG A 1 100 ? -18.517 5.487 16.357 1.00 96.88 100 ARG A C 1
ATOM 785 O O . ARG A 1 100 ? -19.599 5.344 16.917 1.00 96.88 100 ARG A O 1
ATOM 792 N N . ALA A 1 101 ? -18.065 4.643 15.435 1.00 94.06 101 ALA A N 1
ATOM 793 C CA . ALA A 1 101 ? -18.749 3.414 15.046 1.00 94.06 101 ALA A CA 1
ATOM 794 C C . ALA A 1 101 ? -18.455 2.221 15.981 1.00 94.06 101 ALA A C 1
ATOM 796 O O . ALA A 1 101 ? -18.862 1.098 15.683 1.00 94.06 101 ALA A O 1
ATOM 797 N N . GLY A 1 102 ? -17.758 2.444 17.100 1.00 94.06 102 GLY A N 1
ATOM 798 C CA . GLY A 1 102 ? -17.478 1.425 18.114 1.00 94.06 102 GLY A CA 1
ATOM 799 C C . GLY A 1 102 ? -16.173 0.654 17.910 1.00 94.06 102 GLY A C 1
ATOM 800 O O . GLY A 1 102 ? -15.917 -0.292 18.651 1.00 94.06 102 GLY A O 1
ATOM 801 N N . TYR A 1 103 ? -15.338 1.038 16.940 1.00 95.06 103 TYR A N 1
ATOM 802 C CA . TYR A 1 103 ? -13.976 0.511 16.855 1.00 95.06 103 TYR A CA 1
ATOM 803 C C . TYR A 1 103 ? -13.133 1.055 18.011 1.00 95.06 103 TYR A C 1
ATOM 805 O O . TYR A 1 103 ? -13.390 2.141 18.532 1.00 95.06 103 TYR A O 1
ATOM 813 N N . THR A 1 104 ? -12.078 0.335 18.378 1.00 95.94 104 THR A N 1
ATOM 814 C CA . THR A 1 104 ? -11.112 0.774 19.394 1.00 95.94 104 THR A CA 1
ATOM 815 C C . THR A 1 104 ? -9.727 0.917 18.785 1.00 95.94 104 THR A C 1
ATOM 817 O O . THR A 1 104 ? -9.366 0.166 17.882 1.00 95.94 104 THR A O 1
ATOM 820 N N . LYS A 1 105 ? -8.919 1.869 19.268 1.00 97.00 105 LYS A N 1
ATOM 821 C CA . LYS A 1 105 ? -7.508 1.941 18.867 1.00 97.00 105 LYS A CA 1
ATOM 822 C C . LYS A 1 105 ? -6.797 0.674 19.348 1.00 97.00 105 LYS A C 1
ATOM 824 O O . LYS A 1 105 ? -6.943 0.304 20.511 1.00 97.00 105 LYS A O 1
ATOM 829 N N . ALA A 1 106 ? -6.063 0.029 18.453 1.00 94.75 106 ALA A N 1
ATOM 830 C CA . ALA A 1 106 ? -5.361 -1.216 18.728 1.00 94.75 106 ALA A CA 1
ATOM 831 C C . ALA A 1 106 ? -3.846 -1.001 18.776 1.00 94.75 106 ALA A C 1
ATOM 833 O O . ALA A 1 106 ? -3.320 -0.014 18.251 1.00 94.75 106 ALA A O 1
ATOM 834 N N . GLU A 1 107 ? -3.140 -1.944 19.396 1.00 94.31 107 GLU A N 1
ATOM 835 C CA . GLU A 1 107 ? -1.683 -1.982 19.342 1.00 94.31 107 GLU A CA 1
ATOM 836 C C . GLU A 1 107 ? -1.198 -2.381 17.946 1.00 94.31 107 GLU A C 1
ATOM 838 O O . GLU A 1 107 ? -1.795 -3.219 17.266 1.00 94.31 107 GLU A O 1
ATOM 843 N N . VAL A 1 108 ? -0.075 -1.798 17.529 1.00 92.44 108 VAL A N 1
ATOM 844 C CA . VAL A 1 108 ? 0.556 -2.150 16.257 1.00 92.44 108 VAL A CA 1
ATOM 845 C C . VAL A 1 108 ? 1.158 -3.552 16.372 1.00 92.44 108 VAL A C 1
ATOM 847 O O . VAL A 1 108 ? 1.979 -3.778 17.274 1.00 92.44 108 VAL A O 1
ATOM 850 N N . PRO A 1 109 ? 0.825 -4.485 15.457 1.00 90.00 109 PRO A N 1
ATOM 851 C CA . PRO A 1 109 ? 1.441 -5.804 15.430 1.00 90.00 109 PRO A CA 1
ATOM 852 C C . PRO A 1 109 ? 2.967 -5.703 15.437 1.00 90.00 109 PRO A C 1
ATOM 854 O O . PRO A 1 109 ? 3.547 -4.883 14.726 1.00 90.00 109 PRO A O 1
ATOM 857 N N . TRP A 1 110 ? 3.633 -6.547 16.227 1.00 87.56 110 TRP A N 1
ATOM 858 C CA . TRP A 1 110 ? 5.084 -6.473 16.460 1.00 87.56 110 TRP A CA 1
ATOM 859 C C . TRP A 1 110 ? 5.919 -6.461 15.169 1.00 87.56 110 TRP A C 1
ATOM 861 O O . TRP A 1 110 ? 6.961 -5.813 15.105 1.00 87.56 110 TRP A O 1
ATOM 871 N N . ASN A 1 111 ? 5.461 -7.150 14.121 1.00 83.38 111 ASN A N 1
ATOM 872 C CA . ASN A 1 111 ? 6.135 -7.210 12.826 1.00 83.38 111 ASN A CA 1
ATOM 873 C C . ASN A 1 111 ? 5.985 -5.920 12.001 1.00 83.38 111 ASN A C 1
ATOM 875 O O . ASN A 1 111 ? 6.760 -5.717 11.072 1.00 83.38 111 ASN A O 1
ATOM 879 N N . LEU A 1 112 ? 5.028 -5.055 12.351 1.00 90.62 112 LEU A N 1
ATOM 880 C CA . LEU A 1 112 ? 4.732 -3.787 11.678 1.00 90.62 112 LEU A CA 1
ATOM 881 C C . LEU A 1 112 ? 5.151 -2.557 12.496 1.00 90.62 112 LEU A C 1
ATOM 883 O O . LEU A 1 112 ? 5.173 -1.453 11.961 1.00 90.62 112 LEU A O 1
ATOM 887 N N . GLN A 1 113 ? 5.542 -2.722 13.765 1.00 92.62 113 GLN A N 1
ATOM 888 C CA . GLN A 1 113 ? 5.936 -1.612 14.650 1.00 92.62 113 GLN A CA 1
ATOM 889 C C . GLN A 1 113 ? 7.035 -0.720 14.062 1.00 92.62 113 GLN A C 1
ATOM 891 O O . GLN A 1 113 ? 7.055 0.483 14.308 1.00 92.62 113 GLN A O 1
ATOM 896 N N . ALA A 1 114 ? 7.928 -1.288 13.253 1.00 91.56 114 ALA A N 1
ATOM 897 C CA . ALA A 1 114 ? 9.021 -0.553 12.628 1.00 91.56 114 ALA A CA 1
ATOM 898 C C . ALA A 1 114 ? 8.615 0.243 11.367 1.00 91.56 114 ALA A C 1
ATOM 900 O O . ALA A 1 114 ? 9.478 0.860 10.748 1.00 91.56 114 ALA A O 1
ATOM 901 N N . ILE A 1 115 ? 7.340 0.218 10.966 1.00 94.00 115 ILE A N 1
ATOM 902 C CA . ILE A 1 115 ? 6.812 0.933 9.797 1.00 94.00 115 ILE A CA 1
ATOM 903 C C . ILE A 1 115 ? 5.806 1.970 10.289 1.00 94.00 115 ILE A C 1
ATOM 905 O O . ILE A 1 115 ? 4.674 1.633 10.630 1.00 94.00 115 ILE A O 1
ATOM 909 N N . ARG A 1 116 ? 6.222 3.239 10.337 1.00 95.50 116 ARG A N 1
ATOM 910 C CA . ARG A 1 116 ? 5.433 4.349 10.900 1.00 95.50 116 ARG A CA 1
ATOM 911 C C . ARG A 1 116 ? 4.052 4.473 10.255 1.00 95.50 116 ARG A C 1
ATOM 913 O O . ARG A 1 116 ? 3.067 4.729 10.940 1.00 95.50 116 ARG A O 1
ATOM 920 N N . GLU A 1 117 ? 3.976 4.274 8.945 1.00 95.56 117 GLU A N 1
ATOM 921 C CA . GLU A 1 117 ? 2.750 4.358 8.151 1.00 95.56 117 GLU A CA 1
ATOM 922 C C . GLU A 1 117 ? 1.670 3.370 8.622 1.00 95.56 117 GLU A C 1
ATOM 924 O O . GLU A 1 117 ? 0.488 3.601 8.388 1.00 95.56 117 GLU A O 1
ATOM 929 N N . PHE A 1 118 ? 2.049 2.292 9.317 1.00 95.38 118 PHE A N 1
ATOM 930 C CA . PHE A 1 118 ? 1.140 1.220 9.735 1.00 95.38 118 PHE A CA 1
ATOM 931 C C . PHE A 1 118 ? 0.644 1.367 11.180 1.00 95.38 118 PHE A C 1
ATOM 933 O O . PHE A 1 118 ? 0.072 0.434 11.739 1.00 95.38 118 PHE A O 1
ATOM 940 N N . HIS A 1 119 ? 0.842 2.531 11.810 1.00 96.50 119 HIS A N 1
ATOM 941 C CA . HIS A 1 119 ? 0.502 2.745 13.226 1.00 96.50 119 HIS A CA 1
ATOM 942 C C . HIS A 1 119 ? -0.971 3.105 13.468 1.00 96.50 119 HIS A C 1
ATOM 944 O O . HIS A 1 119 ? -1.441 3.139 14.608 1.00 96.50 119 HIS A O 1
ATOM 950 N N . ASN A 1 120 ? -1.743 3.348 12.409 1.00 97.62 120 ASN A N 1
ATOM 951 C CA . ASN A 1 120 ? -3.166 3.653 12.512 1.00 97.62 120 ASN A CA 1
ATOM 952 C C . ASN A 1 120 ? -4.032 2.392 12.535 1.00 97.62 120 ASN A C 1
ATOM 954 O O . ASN A 1 120 ? -4.821 2.160 11.622 1.00 97.62 120 ASN A O 1
ATOM 958 N N . VAL A 1 121 ? -3.872 1.602 13.601 1.00 96.56 121 VAL A N 1
ATOM 959 C CA . VAL A 1 121 ? -4.532 0.301 13.778 1.00 96.56 121 VAL A CA 1
ATOM 960 C C . VAL A 1 121 ? -5.798 0.420 14.625 1.00 96.56 121 VAL A C 1
ATOM 962 O O . VAL A 1 121 ? -5.801 1.085 15.666 1.00 96.56 121 VAL A O 1
ATOM 965 N N . PHE A 1 122 ? -6.869 -0.239 14.185 1.00 95.75 122 PHE A N 1
ATOM 966 C CA . PHE A 1 122 ? -8.167 -0.252 14.851 1.00 95.75 122 PHE A CA 1
ATOM 967 C C . PHE A 1 122 ? -8.723 -1.669 14.954 1.00 95.75 122 PHE A C 1
ATOM 969 O O . PHE A 1 122 ? -8.803 -2.388 13.956 1.00 95.75 122 PHE A O 1
ATOM 976 N N . ASP A 1 123 ? -9.164 -2.033 16.153 1.00 93.31 123 ASP A N 1
ATOM 977 C CA . ASP A 1 123 ? -9.912 -3.254 16.399 1.00 93.31 123 ASP A CA 1
ATOM 978 C C . ASP A 1 123 ? -11.403 -3.022 16.130 1.00 93.31 123 ASP A C 1
ATOM 980 O O . ASP A 1 123 ? -11.960 -1.993 16.527 1.00 93.31 123 ASP A O 1
ATOM 984 N N . PRO A 1 124 ? -12.070 -3.969 15.457 1.00 91.94 124 PRO A N 1
ATOM 985 C CA . PRO A 1 124 ? -13.503 -3.905 15.228 1.00 91.94 124 PRO A CA 1
ATOM 986 C C . PRO A 1 124 ? -14.293 -4.120 16.532 1.00 91.94 124 PRO A C 1
ATOM 988 O O . PRO A 1 124 ? -13.812 -4.817 17.430 1.00 91.94 124 PRO A O 1
ATOM 991 N N . PRO A 1 125 ? -15.534 -3.605 16.630 1.00 90.31 125 PRO A N 1
ATOM 992 C CA . PRO A 1 125 ? -16.364 -3.789 17.819 1.00 90.31 125 PRO A CA 1
ATOM 993 C C . PRO A 1 125 ? -16.601 -5.281 18.122 1.00 90.31 125 PRO A C 1
ATOM 995 O O . PRO A 1 125 ? -16.756 -6.106 17.210 1.00 90.31 125 PRO A O 1
ATOM 998 N N . GLN A 1 126 ? -16.586 -5.647 19.410 1.00 81.75 126 GLN A N 1
ATOM 999 C CA . GLN A 1 126 ? -16.704 -7.035 19.870 1.00 81.75 126 GLN A CA 1
ATOM 1000 C C . GLN A 1 126 ? -18.169 -7.488 19.957 1.00 81.75 126 GLN A C 1
ATOM 1002 O O . GLN A 1 126 ? -18.731 -7.639 21.036 1.00 81.75 126 GLN A O 1
ATOM 1007 N N . ASP A 1 127 ? -18.792 -7.778 18.816 1.00 72.25 127 ASP A N 1
ATOM 1008 C CA . ASP A 1 127 ? -20.218 -8.159 18.770 1.00 72.25 127 ASP A CA 1
ATOM 1009 C C . ASP A 1 127 ? -20.430 -9.681 18.928 1.00 72.25 127 ASP A C 1
ATOM 1011 O O . ASP A 1 127 ? -21.377 -10.256 18.391 1.00 72.25 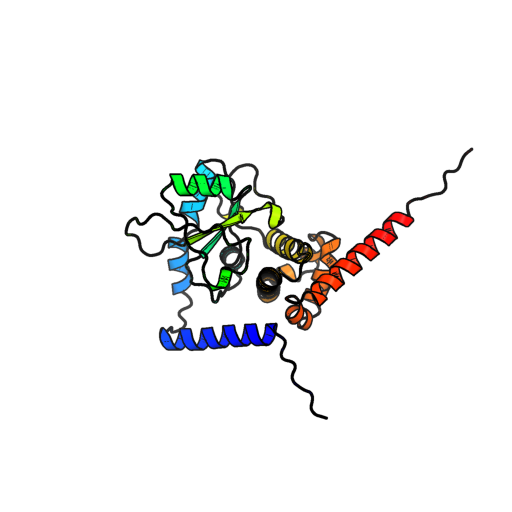127 ASP A O 1
ATOM 1015 N N . GLY A 1 128 ? -19.488 -10.389 19.561 1.00 55.59 128 GLY A N 1
ATOM 1016 C CA . GLY A 1 128 ? -19.515 -11.854 19.696 1.00 55.59 128 GLY A CA 1
ATOM 1017 C C . GLY A 1 128 ? -19.294 -12.643 18.393 1.00 55.59 128 GLY A C 1
ATOM 1018 O O . GLY A 1 128 ? -19.271 -13.875 18.417 1.00 55.59 128 GLY A O 1
ATOM 1019 N N . ARG A 1 129 ? -19.088 -11.974 17.249 1.00 58.06 129 ARG A N 1
ATOM 1020 C CA . ARG A 1 129 ? -18.785 -12.623 15.963 1.00 58.06 129 ARG A CA 1
ATOM 1021 C C . ARG A 1 129 ? -17.278 -12.832 15.806 1.00 58.06 129 ARG A C 1
ATOM 1023 O O . ARG A 1 129 ? -16.517 -11.876 15.683 1.00 58.06 129 ARG A O 1
ATOM 1030 N N . ARG A 1 130 ? -16.849 -14.097 15.795 1.00 55.94 130 ARG A N 1
ATOM 1031 C CA . ARG A 1 130 ? -15.473 -14.495 15.449 1.00 55.94 130 ARG A CA 1
ATOM 1032 C C . ARG A 1 130 ? -15.168 -14.104 13.995 1.00 55.94 130 ARG A C 1
ATOM 1034 O O . ARG A 1 130 ? -16.025 -14.295 13.140 1.00 55.94 130 ARG A O 1
ATOM 1041 N N . GLY A 1 131 ? -13.951 -13.625 13.725 1.00 60.44 131 GLY A N 1
ATOM 1042 C CA . GLY A 1 131 ? -13.436 -13.432 12.358 1.00 60.44 131 GLY A CA 1
ATOM 1043 C C . GLY A 1 131 ? -13.308 -11.989 11.865 1.00 60.44 131 GLY A C 1
ATOM 1044 O O . GLY A 1 131 ? -13.023 -11.783 10.691 1.00 60.44 131 GLY A O 1
ATOM 1045 N N . ARG A 1 132 ? -13.492 -10.975 12.718 1.00 71.81 132 ARG A N 1
ATOM 1046 C CA . ARG A 1 132 ? -13.284 -9.591 12.278 1.00 71.81 132 ARG A CA 1
ATOM 1047 C C . ARG A 1 132 ? -11.797 -9.230 12.263 1.00 71.81 132 ARG A C 1
ATOM 1049 O O . ARG A 1 132 ? -11.063 -9.556 13.190 1.00 71.81 132 ARG A O 1
ATOM 1056 N N . ARG A 1 133 ? -11.388 -8.552 11.194 1.00 86.75 133 ARG A N 1
ATOM 1057 C CA . ARG A 1 133 ? -10.006 -8.153 10.912 1.00 86.75 133 ARG A CA 1
ATOM 1058 C C . ARG A 1 133 ? -9.724 -6.782 11.531 1.00 86.75 133 ARG A C 1
ATOM 1060 O O . ARG A 1 133 ? -10.583 -5.903 11.450 1.00 86.75 133 ARG A O 1
ATOM 1067 N N . GLN A 1 134 ? -8.546 -6.599 12.120 1.00 91.69 134 GLN A N 1
ATOM 1068 C CA . GLN A 1 134 ? -8.033 -5.279 12.474 1.00 91.69 134 GLN A CA 1
ATOM 1069 C C . GLN A 1 134 ? -7.847 -4.455 11.199 1.00 91.69 134 GLN A C 1
ATOM 1071 O O . GLN A 1 134 ? -7.490 -4.978 10.139 1.00 91.69 134 GLN A O 1
ATOM 1076 N N . ILE A 1 135 ? -8.097 -3.159 11.304 1.00 94.38 135 ILE A N 1
ATOM 1077 C CA . ILE A 1 135 ? -8.005 -2.217 10.193 1.00 94.38 135 ILE A CA 1
ATOM 1078 C C . ILE A 1 135 ? -6.751 -1.377 10.368 1.00 94.38 135 ILE A C 1
ATOM 1080 O O . ILE A 1 135 ? -6.548 -0.809 11.436 1.00 94.38 135 ILE A O 1
ATOM 1084 N N . ILE A 1 136 ? -5.948 -1.254 9.315 1.00 96.19 136 ILE A N 1
ATOM 1085 C CA . ILE A 1 136 ? -4.836 -0.306 9.246 1.00 96.19 136 ILE A CA 1
ATOM 1086 C C . ILE A 1 136 ? -5.214 0.781 8.245 1.00 96.19 136 ILE A C 1
ATOM 1088 O O . ILE A 1 136 ? -5.371 0.507 7.054 1.00 96.19 136 ILE A O 1
ATOM 1092 N N . LEU A 1 137 ? -5.377 2.012 8.732 1.00 97.94 137 LEU A N 1
ATOM 1093 C CA . LEU A 1 137 ? -5.632 3.169 7.876 1.00 97.94 137 LEU A CA 1
ATOM 1094 C C . LEU A 1 137 ? -4.316 3.715 7.322 1.00 97.94 137 LEU A C 1
ATOM 1096 O O . LEU A 1 137 ? -3.405 4.049 8.079 1.00 97.94 137 LEU A O 1
ATOM 1100 N N . LEU A 1 138 ? -4.246 3.843 6.004 1.00 97.81 138 LEU A N 1
ATOM 1101 C CA . LEU A 1 138 ? -3.115 4.377 5.261 1.00 97.81 138 LEU A CA 1
ATOM 1102 C C . LEU A 1 138 ? -3.510 5.701 4.610 1.00 97.81 138 LEU A C 1
ATOM 1104 O O . LEU A 1 138 ? -4.626 5.853 4.119 1.00 97.81 138 LEU A O 1
ATOM 1108 N N . ASP A 1 139 ? -2.585 6.650 4.593 1.00 98.06 139 ASP A N 1
ATOM 1109 C CA . ASP A 1 139 ? -2.772 7.927 3.909 1.00 98.06 139 ASP A CA 1
ATOM 1110 C C . ASP A 1 139 ? -2.647 7.729 2.391 1.00 98.06 139 ASP A C 1
ATOM 1112 O O . ASP A 1 139 ? -1.611 7.279 1.903 1.00 98.06 139 ASP A O 1
ATOM 1116 N N . ALA A 1 140 ? -3.709 8.017 1.640 1.00 97.81 140 ALA A N 1
ATOM 1117 C CA . ALA A 1 140 ? -3.746 7.774 0.204 1.00 97.81 140 ALA A CA 1
ATOM 1118 C C . ALA A 1 140 ? -2.709 8.594 -0.576 1.00 97.81 140 ALA A C 1
ATOM 1120 O O . ALA A 1 140 ? -2.125 8.072 -1.531 1.00 97.81 140 ALA A O 1
ATOM 1121 N N . ASP A 1 141 ? -2.423 9.821 -0.138 1.00 97.62 141 ASP A N 1
ATOM 1122 C CA . ASP A 1 141 ? -1.457 10.699 -0.796 1.00 97.62 141 ASP A CA 1
ATOM 1123 C C . ASP A 1 141 ? -0.036 10.166 -0.606 1.00 97.62 141 ASP A C 1
ATOM 1125 O O . ASP A 1 141 ? 0.741 10.107 -1.562 1.00 97.62 141 ASP A O 1
ATOM 1129 N N . ARG A 1 142 ? 0.283 9.659 0.596 1.00 97.06 142 ARG A N 1
ATOM 1130 C CA . ARG A 1 142 ? 1.573 8.996 0.877 1.00 97.06 142 ARG A CA 1
ATOM 1131 C C . ARG A 1 142 ? 1.822 7.789 -0.029 1.00 97.06 142 ARG A C 1
ATOM 1133 O O . ARG A 1 142 ? 2.972 7.476 -0.337 1.00 97.06 142 ARG A O 1
ATOM 1140 N N . PHE A 1 143 ? 0.759 7.110 -0.446 1.00 97.44 143 PHE A N 1
ATOM 1141 C CA . PHE A 1 143 ? 0.840 5.970 -1.349 1.00 97.44 143 PHE A CA 1
ATOM 1142 C C . PHE A 1 143 ? 0.521 6.336 -2.808 1.00 97.44 143 PHE A C 1
ATOM 1144 O O . PHE A 1 143 ? 0.319 5.442 -3.613 1.00 97.44 143 PHE A O 1
ATOM 1151 N N . HIS A 1 144 ? 0.481 7.611 -3.206 1.00 97.31 144 HIS A N 1
ATOM 1152 C CA . HIS A 1 144 ? 0.186 8.035 -4.590 1.00 97.31 144 HIS A CA 1
ATOM 1153 C C . HIS A 1 144 ? -1.102 7.431 -5.176 1.00 97.31 144 HIS A C 1
ATOM 1155 O O . HIS A 1 144 ? -1.173 7.101 -6.364 1.00 97.31 144 HIS A O 1
ATOM 1161 N N . GLN A 1 145 ? -2.126 7.248 -4.344 1.00 95.50 145 GLN A N 1
ATOM 1162 C CA . GLN A 1 145 ? -3.399 6.672 -4.759 1.00 95.50 145 GLN A CA 1
ATOM 1163 C C . GLN A 1 145 ? -4.469 7.741 -4.851 1.00 95.50 145 GLN A C 1
ATOM 1165 O O . GLN A 1 145 ? -4.911 8.302 -3.854 1.00 95.50 145 GLN A O 1
ATOM 1170 N N . GLN A 1 146 ? -4.956 7.958 -6.069 1.00 93.81 146 GLN A N 1
ATOM 1171 C CA . GLN A 1 146 ? -6.127 8.790 -6.288 1.00 93.81 146 GLN A CA 1
ATOM 1172 C C . GLN A 1 146 ? -7.381 8.007 -5.908 1.00 93.81 146 GLN A C 1
ATOM 1174 O O . GLN A 1 146 ? -7.760 7.028 -6.567 1.00 93.81 146 GLN A O 1
ATOM 1179 N N . LEU A 1 147 ? -8.011 8.436 -4.821 1.00 93.19 147 LEU A N 1
ATOM 1180 C CA . LEU A 1 147 ? -9.295 7.912 -4.383 1.00 93.19 147 LEU A CA 1
ATOM 1181 C C . LEU A 1 147 ? -10.433 8.529 -5.210 1.00 93.19 147 LEU A C 1
ATOM 1183 O O . LEU A 1 147 ? -10.317 9.670 -5.664 1.00 93.19 147 LEU A O 1
ATOM 1187 N N . PRO A 1 148 ? -11.538 7.796 -5.428 1.00 88.50 148 PRO A N 1
ATOM 1188 C CA . PRO A 1 148 ? -12.700 8.357 -6.105 1.00 88.50 148 PRO A C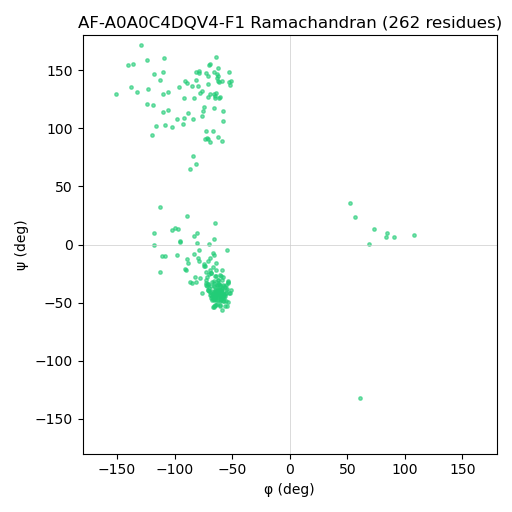A 1
ATOM 1189 C C . PRO A 1 148 ? -13.260 9.535 -5.294 1.00 88.50 148 PRO A C 1
ATOM 1191 O O . PRO A 1 148 ? -13.335 9.467 -4.069 1.00 88.50 148 PRO A O 1
ATOM 1194 N N . GLN A 1 149 ? -13.672 10.611 -5.972 1.00 84.06 149 GLN A N 1
ATOM 1195 C CA . GLN A 1 149 ? -14.220 11.810 -5.312 1.00 84.06 149 GLN A CA 1
ATOM 1196 C C . GLN A 1 149 ? -15.510 11.516 -4.539 1.00 84.06 149 GLN A C 1
ATOM 1198 O O . GLN A 1 149 ? -15.790 12.145 -3.521 1.00 84.06 149 GLN A O 1
ATOM 1203 N N . HIS A 1 150 ? -16.280 10.539 -5.016 1.00 78.31 150 HIS A N 1
ATOM 1204 C CA . HIS A 1 150 ? -17.498 10.081 -4.373 1.00 78.31 150 HIS A CA 1
ATOM 1205 C C . HIS A 1 150 ? -17.386 8.585 -4.086 1.00 78.31 150 HIS A C 1
ATOM 1207 O O . HIS A 1 150 ? -16.963 7.834 -4.971 1.00 78.31 150 HIS A O 1
ATOM 1213 N N . PRO A 1 151 ? -17.742 8.132 -2.869 1.00 69.50 151 PRO A N 1
ATOM 1214 C CA . PRO A 1 151 ? -17.765 6.714 -2.574 1.00 69.50 151 PRO A CA 1
ATOM 1215 C C . PRO A 1 151 ? -18.768 6.033 -3.523 1.00 69.50 151 PRO A C 1
ATOM 1217 O O . PRO A 1 151 ? -19.910 6.487 -3.631 1.00 69.50 151 PRO A O 1
ATOM 1220 N N . PRO A 1 152 ? -18.357 4.978 -4.239 1.00 65.25 152 PRO A N 1
ATOM 1221 C CA . PRO A 1 152 ? -19.245 4.239 -5.127 1.00 65.25 152 PRO A CA 1
ATOM 1222 C C . PRO A 1 152 ? -20.393 3.639 -4.306 1.00 65.25 152 PRO A C 1
ATOM 1224 O O . PRO A 1 152 ? -20.165 2.897 -3.349 1.00 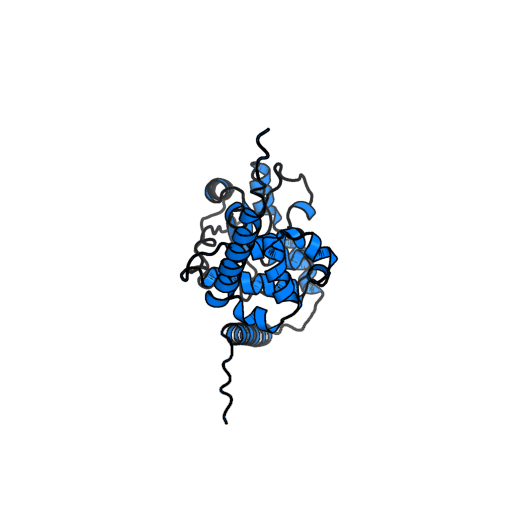65.25 152 PRO A O 1
ATOM 1227 N N . PHE A 1 153 ? -21.641 3.909 -4.686 1.00 56.25 153 PHE A N 1
ATOM 1228 C CA . PHE A 1 153 ? -22.764 3.137 -4.163 1.00 56.25 153 PHE A CA 1
ATOM 1229 C C . PHE A 1 153 ? -22.718 1.749 -4.825 1.00 56.25 153 PHE A C 1
ATOM 1231 O O . PHE A 1 153 ? -23.199 1.577 -5.936 1.00 56.25 153 PHE A O 1
ATOM 1238 N N . ASN A 1 154 ? -22.150 0.762 -4.123 1.00 58.72 154 ASN A N 1
ATOM 1239 C CA . ASN A 1 154 ? -22.235 -0.686 -4.399 1.00 58.72 154 ASN A CA 1
ATOM 1240 C C . ASN A 1 154 ? -21.267 -1.339 -5.404 1.00 58.72 154 ASN A C 1
ATOM 1242 O O . ASN A 1 154 ? -21.438 -2.524 -5.689 1.00 58.72 154 ASN A O 1
ATOM 1246 N N . GLU A 1 155 ? -20.220 -0.673 -5.887 1.00 63.97 155 GLU A N 1
ATOM 1247 C CA . GLU A 1 155 ? -19.292 -1.313 -6.835 1.00 63.97 155 GLU A CA 1
ATOM 1248 C C . GLU A 1 155 ? -18.041 -1.855 -6.132 1.00 63.97 155 GLU A C 1
ATOM 1250 O O . GLU A 1 155 ? -17.163 -1.103 -5.702 1.00 63.97 155 GLU A O 1
ATOM 1255 N N . GLN A 1 156 ? -17.955 -3.188 -6.024 1.00 66.06 156 GLN A N 1
ATOM 1256 C CA . GLN A 1 156 ? -16.746 -3.882 -5.557 1.00 66.06 156 GLN A CA 1
ATOM 1257 C C . GLN A 1 156 ? -15.519 -3.489 -6.392 1.00 66.06 156 GLN A C 1
ATOM 1259 O O . GLN A 1 156 ? -14.438 -3.318 -5.832 1.00 66.06 156 GLN A O 1
ATOM 1264 N N . ASP A 1 157 ? -15.709 -3.259 -7.692 1.00 65.25 157 ASP A N 1
ATOM 1265 C CA . ASP A 1 157 ? -14.649 -2.890 -8.637 1.00 65.25 157 ASP A CA 1
ATOM 1266 C C . ASP A 1 157 ? -14.000 -1.536 -8.322 1.00 65.25 157 ASP A C 1
ATOM 1268 O O . ASP A 1 157 ? -12.856 -1.290 -8.692 1.00 65.25 157 ASP A O 1
ATOM 1272 N N . VAL A 1 158 ? -14.685 -0.660 -7.582 1.00 77.50 158 VAL A N 1
ATOM 1273 C CA . VAL A 1 158 ? -14.144 0.652 -7.199 1.00 77.50 158 VAL A CA 1
ATOM 1274 C C . VAL A 1 158 ? -13.396 0.588 -5.858 1.00 77.50 158 VAL A C 1
ATOM 1276 O O . VAL A 1 158 ? -12.521 1.419 -5.586 1.00 77.50 158 VAL A O 1
ATOM 1279 N N . MET A 1 159 ? -13.691 -0.419 -5.024 1.00 87.31 159 MET A N 1
ATOM 1280 C CA . MET A 1 159 ? -13.026 -0.618 -3.730 1.00 87.31 159 MET A CA 1
ATOM 1281 C C . MET A 1 159 ? -11.594 -1.130 -3.869 1.00 87.31 159 MET A C 1
ATOM 1283 O O . MET A 1 159 ? -10.796 -0.928 -2.955 1.00 87.31 159 MET A O 1
ATOM 1287 N N . TYR A 1 160 ? -11.259 -1.781 -4.978 1.00 92.25 160 TYR A N 1
ATOM 1288 C CA . TYR A 1 160 ? -9.930 -2.325 -5.231 1.00 92.25 160 TYR A CA 1
ATOM 1289 C C . TYR A 1 160 ? -9.211 -1.530 -6.330 1.00 92.25 160 TYR A C 1
ATOM 1291 O O . TYR A 1 160 ? -9.855 -0.980 -7.221 1.00 92.25 160 TYR A O 1
ATOM 1299 N N . PRO A 1 161 ? -7.874 -1.417 -6.278 1.00 94.56 161 PRO A N 1
ATOM 1300 C CA . PRO A 1 161 ? -7.115 -0.840 -7.378 1.00 94.56 161 PRO A CA 1
ATOM 1301 C C . PRO A 1 161 ? -7.061 -1.812 -8.561 1.00 94.56 161 PRO A C 1
ATOM 1303 O O . PRO A 1 161 ? -6.944 -3.024 -8.379 1.00 94.56 161 PRO A O 1
ATOM 1306 N N . THR A 1 162 ? -7.022 -1.267 -9.776 1.00 94.56 162 THR A N 1
ATOM 1307 C CA . THR A 1 162 ? -6.555 -2.019 -10.954 1.00 94.56 162 THR A CA 1
ATOM 1308 C C . THR A 1 162 ? -5.077 -2.403 -10.801 1.00 94.56 162 THR A C 1
ATOM 1310 O O . THR A 1 162 ? -4.341 -1.778 -10.030 1.00 94.56 162 THR A O 1
ATOM 1313 N N . CYS A 1 163 ? -4.597 -3.391 -11.569 1.00 95.50 163 CYS A N 1
ATOM 1314 C CA . CYS A 1 163 ? -3.182 -3.785 -11.538 1.00 95.50 163 CYS A CA 1
ATOM 1315 C C . CYS A 1 163 ? -2.253 -2.597 -11.849 1.00 95.50 163 CYS A C 1
ATOM 1317 O O . CYS A 1 163 ? -1.251 -2.397 -11.159 1.00 95.50 163 CYS A O 1
ATOM 1319 N N . THR A 1 164 ? -2.614 -1.775 -12.841 1.00 96.56 164 THR A N 1
ATOM 1320 C CA . THR A 1 164 ? -1.875 -0.564 -13.222 1.00 96.56 164 THR A CA 1
ATOM 1321 C C . THR A 1 164 ? -1.805 0.439 -12.075 1.00 96.56 164 THR A C 1
ATOM 1323 O O . THR A 1 164 ? -0.711 0.845 -11.685 1.00 96.56 164 THR A O 1
ATOM 1326 N N . GLN A 1 165 ? -2.948 0.797 -11.480 1.00 96.56 165 GLN A N 1
ATOM 1327 C CA . GLN A 1 165 ? -2.989 1.736 -10.352 1.00 96.56 165 GLN A CA 1
ATOM 1328 C C . GLN A 1 165 ? -2.175 1.225 -9.163 1.00 96.56 165 GLN A C 1
ATOM 1330 O O . GLN A 1 165 ? -1.429 1.993 -8.558 1.00 96.56 165 GLN A O 1
ATOM 1335 N N . PHE A 1 166 ? -2.313 -0.059 -8.824 1.00 97.00 166 PHE A N 1
ATOM 1336 C CA . PHE A 1 166 ? -1.625 -0.662 -7.686 1.00 97.00 166 PHE A CA 1
ATOM 1337 C C . PHE A 1 166 ? -0.105 -0.650 -7.880 1.00 97.00 166 PHE A C 1
ATOM 1339 O O . PHE A 1 166 ? 0.627 -0.200 -7.001 1.00 97.00 166 PHE A O 1
ATOM 1346 N N . LEU A 1 167 ? 0.377 -1.072 -9.054 1.00 97.25 167 LEU A N 1
ATOM 1347 C CA . LEU A 1 167 ? 1.810 -1.116 -9.332 1.00 97.25 167 LEU A CA 1
ATOM 1348 C C . LEU A 1 167 ? 2.430 0.280 -9.455 1.00 97.25 167 LEU A C 1
ATOM 1350 O O . LEU A 1 167 ? 3.522 0.479 -8.930 1.00 97.25 167 LEU A O 1
ATOM 1354 N N . ILE A 1 168 ? 1.757 1.245 -10.098 1.00 97.75 168 ILE A N 1
ATOM 1355 C CA . ILE A 1 168 ? 2.237 2.639 -10.144 1.00 97.75 168 ILE A CA 1
ATOM 1356 C C . ILE A 1 168 ? 2.466 3.137 -8.723 1.00 97.75 168 ILE A C 1
ATOM 1358 O O . ILE A 1 168 ? 3.564 3.558 -8.391 1.00 97.75 168 ILE A O 1
ATOM 1362 N N . SER A 1 169 ? 1.460 3.011 -7.867 1.00 98.00 169 SER A N 1
ATOM 1363 C CA . SER A 1 169 ? 1.542 3.456 -6.482 1.00 98.00 169 SER A CA 1
ATOM 1364 C C . SER A 1 169 ? 2.665 2.778 -5.697 1.00 98.00 169 SER A C 1
ATOM 1366 O O . SER A 1 169 ? 3.449 3.471 -5.059 1.00 98.00 169 SER A O 1
ATOM 1368 N N . LEU A 1 170 ? 2.835 1.458 -5.820 1.00 97.69 170 LEU A N 1
ATOM 1369 C CA . LEU A 1 170 ? 3.953 0.755 -5.184 1.00 97.69 170 LEU A CA 1
ATOM 1370 C C . LEU A 1 170 ? 5.321 1.279 -5.645 1.00 97.69 170 LEU A C 1
ATOM 1372 O O . LEU A 1 170 ? 6.212 1.471 -4.818 1.00 97.69 170 LEU A O 1
ATOM 1376 N N . LEU A 1 171 ? 5.503 1.494 -6.952 1.00 97.56 171 LEU A N 1
ATOM 1377 C CA . LEU A 1 171 ? 6.767 1.969 -7.522 1.00 97.56 171 LEU A CA 1
ATOM 1378 C C . LEU A 1 171 ? 7.045 3.433 -7.166 1.00 97.56 171 LEU A C 1
ATOM 1380 O O . LEU A 1 171 ? 8.187 3.774 -6.870 1.00 97.56 171 LEU A O 1
ATOM 1384 N N . GLU A 1 172 ? 6.019 4.279 -7.173 1.00 97.56 172 GLU A N 1
ATOM 1385 C CA . GLU A 1 172 ? 6.117 5.685 -6.779 1.00 97.56 172 GLU A CA 1
ATOM 1386 C C . GLU A 1 172 ? 6.479 5.807 -5.301 1.00 97.56 172 GLU A C 1
ATOM 1388 O O . GLU A 1 172 ? 7.505 6.400 -4.970 1.00 97.56 172 GLU A O 1
ATOM 1393 N N . THR A 1 173 ? 5.736 5.129 -4.418 1.00 97.62 173 THR A N 1
ATOM 1394 C CA . THR A 1 173 ? 6.043 5.116 -2.983 1.00 97.62 173 THR A CA 1
ATOM 1395 C C . THR A 1 173 ? 7.435 4.557 -2.733 1.00 97.62 173 THR A C 1
ATOM 1397 O O . THR A 1 173 ? 8.158 5.077 -1.889 1.00 97.62 173 THR A O 1
ATOM 1400 N N . TYR A 1 174 ? 7.836 3.521 -3.478 1.00 97.38 174 TYR A N 1
ATOM 1401 C CA . TYR A 1 174 ? 9.178 2.959 -3.389 1.00 97.38 174 TYR A CA 1
ATOM 1402 C C . TYR A 1 174 ? 10.251 3.980 -3.752 1.00 97.38 174 TYR A C 1
ATOM 1404 O O . TYR A 1 174 ? 11.259 4.034 -3.060 1.00 97.38 174 TYR A O 1
ATOM 1412 N N . LEU A 1 175 ? 10.070 4.762 -4.819 1.00 96.12 175 LEU A N 1
ATOM 1413 C CA . LEU A 1 175 ? 11.044 5.769 -5.237 1.00 96.12 175 LEU A CA 1
ATOM 1414 C C . LEU A 1 175 ? 11.054 6.983 -4.304 1.00 96.12 175 LEU A C 1
ATOM 1416 O O . LEU A 1 175 ? 12.124 7.546 -4.087 1.00 96.12 175 LEU A O 1
ATOM 1420 N N . ASP A 1 176 ? 9.928 7.331 -3.690 1.00 96.12 176 ASP A N 1
ATOM 1421 C CA . ASP A 1 176 ? 9.824 8.494 -2.808 1.00 96.12 176 ASP A CA 1
ATOM 1422 C C . ASP A 1 176 ? 10.374 8.301 -1.392 1.00 96.12 176 ASP A C 1
ATOM 1424 O O . ASP A 1 176 ? 10.468 9.280 -0.649 1.00 96.12 176 ASP A O 1
ATOM 1428 N N . LEU A 1 177 ? 10.817 7.097 -1.018 1.00 95.56 177 LEU A N 1
ATOM 1429 C CA . LEU A 1 177 ? 11.553 6.898 0.236 1.00 95.56 177 LEU A CA 1
ATOM 1430 C C . LEU A 1 177 ? 12.899 7.644 0.173 1.00 95.56 177 LEU A C 1
ATOM 1432 O O . LEU A 1 177 ? 13.671 7.470 -0.769 1.00 95.56 177 LEU A O 1
ATOM 1436 N N . ARG A 1 178 ? 13.225 8.477 1.158 1.00 88.81 178 ARG A N 1
ATOM 1437 C CA . ARG A 1 178 ? 14.441 9.315 1.151 1.00 88.81 178 ARG A CA 1
ATOM 1438 C C . ARG A 1 178 ? 15.486 8.888 2.177 1.00 88.81 178 ARG A C 1
ATOM 1440 O O . ARG A 1 178 ? 16.618 9.366 2.094 1.00 88.81 178 ARG A O 1
ATOM 1447 N N . GLY A 1 179 ? 15.144 7.978 3.086 1.00 85.19 179 GLY A N 1
ATOM 1448 C CA . GLY A 1 179 ? 15.993 7.634 4.221 1.00 85.19 179 GLY A CA 1
ATOM 1449 C C . GLY A 1 179 ? 16.356 6.156 4.354 1.00 85.19 179 GLY A C 1
ATOM 1450 O O . GLY A 1 179 ? 15.679 5.255 3.847 1.00 85.19 179 GLY A O 1
ATOM 1451 N N . GLU A 1 180 ? 17.445 5.874 5.070 1.00 84.19 180 GLU A N 1
ATOM 1452 C CA . GLU A 1 180 ? 17.800 4.500 5.454 1.00 84.19 180 GLU A CA 1
ATOM 1453 C C . GLU A 1 180 ? 16.852 3.952 6.528 1.00 84.19 180 GLU A C 1
ATOM 1455 O O . GLU A 1 180 ? 16.580 2.752 6.553 1.00 84.19 180 GLU A O 1
ATOM 1460 N N . GLU A 1 181 ? 16.278 4.822 7.356 1.00 85.94 181 GLU A N 1
ATOM 1461 C CA . GLU A 1 181 ? 15.278 4.499 8.373 1.00 85.94 181 GLU A CA 1
ATOM 1462 C C . GLU A 1 181 ? 14.001 3.885 7.781 1.00 85.94 181 GLU A C 1
ATOM 1464 O O . GLU A 1 181 ? 13.348 3.062 8.421 1.00 85.94 181 GLU A O 1
ATOM 1469 N N . GLU A 1 182 ? 13.697 4.183 6.516 1.00 92.44 182 GLU A N 1
ATOM 1470 C CA . GLU A 1 182 ? 12.561 3.617 5.781 1.00 92.44 182 GLU A CA 1
ATOM 1471 C C . GLU A 1 182 ? 12.856 2.212 5.226 1.00 92.44 182 GLU A C 1
ATOM 1473 O O . GLU A 1 182 ? 12.071 1.668 4.448 1.00 92.44 182 GLU A O 1
ATOM 1478 N N . MET A 1 183 ? 13.970 1.579 5.624 1.00 92.69 183 MET A N 1
ATOM 1479 C CA . MET A 1 183 ? 14.354 0.235 5.171 1.00 92.69 183 MET A CA 1
ATOM 1480 C C . MET A 1 183 ? 13.224 -0.784 5.325 1.00 92.69 183 MET A C 1
ATOM 1482 O O . MET A 1 183 ? 13.044 -1.622 4.445 1.00 92.69 183 MET A O 1
ATOM 1486 N N . ARG A 1 184 ? 12.455 -0.726 6.418 1.00 91.62 184 ARG A N 1
ATOM 1487 C CA . ARG A 1 184 ? 11.362 -1.679 6.649 1.00 91.62 184 ARG A CA 1
ATOM 1488 C C . ARG A 1 184 ? 10.229 -1.508 5.647 1.00 91.62 184 ARG A C 1
ATOM 1490 O O . ARG A 1 184 ? 9.857 -2.491 5.018 1.00 91.62 184 ARG A O 1
ATOM 1497 N N . LEU A 1 185 ? 9.768 -0.279 5.423 1.00 94.25 185 LEU A N 1
ATOM 1498 C CA . LEU A 1 185 ? 8.764 -0.002 4.397 1.00 94.25 185 LEU A CA 1
ATOM 1499 C C . LEU A 1 185 ? 9.287 -0.359 2.998 1.00 94.25 185 LEU A C 1
ATOM 1501 O O . LEU A 1 185 ? 8.581 -0.998 2.226 1.00 94.25 185 LEU A O 1
ATOM 1505 N N . ARG A 1 186 ? 10.552 -0.038 2.695 1.00 94.75 186 ARG A N 1
ATOM 1506 C CA . ARG A 1 186 ? 11.200 -0.404 1.425 1.00 94.75 186 ARG A CA 1
ATOM 1507 C C . ARG A 1 186 ? 11.172 -1.911 1.180 1.00 94.75 186 ARG A C 1
ATOM 1509 O O . ARG A 1 186 ? 10.918 -2.344 0.058 1.00 94.75 186 ARG A O 1
ATOM 1516 N N . MET A 1 187 ? 11.459 -2.707 2.210 1.00 91.19 187 MET A N 1
ATOM 1517 C CA . MET A 1 187 ? 11.416 -4.165 2.117 1.00 91.19 187 MET A CA 1
ATOM 1518 C C . MET A 1 187 ? 9.998 -4.677 1.864 1.00 91.19 187 MET A C 1
ATOM 1520 O O . MET A 1 187 ? 9.839 -5.525 0.991 1.00 91.19 187 MET A O 1
ATOM 1524 N N . GLU A 1 188 ? 8.990 -4.155 2.566 1.00 91.12 188 GLU A N 1
ATOM 1525 C CA . GLU A 1 188 ? 7.595 -4.550 2.329 1.00 91.12 188 GLU A CA 1
ATOM 1526 C C . GLU A 1 188 ? 7.152 -4.185 0.906 1.00 91.12 188 GLU A C 1
ATOM 1528 O O . GLU A 1 188 ? 6.688 -5.050 0.169 1.00 91.12 188 GLU A O 1
ATOM 1533 N N . LEU A 1 189 ? 7.420 -2.959 0.441 1.00 95.00 189 LEU A N 1
ATOM 1534 C CA . LEU A 1 189 ? 7.122 -2.554 -0.940 1.00 95.00 189 LEU A CA 1
ATOM 1535 C C . LEU A 1 189 ? 7.827 -3.449 -1.967 1.00 95.00 189 LEU A C 1
ATOM 1537 O O . LEU A 1 189 ? 7.215 -3.860 -2.949 1.00 95.00 189 LEU A O 1
ATOM 1541 N N . ALA A 1 190 ? 9.096 -3.799 -1.741 1.00 93.69 190 ALA A N 1
ATOM 1542 C CA . ALA A 1 190 ? 9.830 -4.715 -2.614 1.00 93.69 190 ALA A CA 1
ATOM 1543 C C . ALA A 1 190 ? 9.177 -6.107 -2.683 1.00 93.69 190 ALA A C 1
ATOM 1545 O O . ALA A 1 190 ? 9.181 -6.742 -3.743 1.00 93.69 190 ALA A O 1
ATOM 1546 N N . VAL A 1 191 ? 8.609 -6.585 -1.571 1.00 90.06 191 VAL A N 1
ATOM 1547 C CA . VAL A 1 191 ? 7.839 -7.831 -1.530 1.00 90.06 191 VAL A CA 1
ATOM 1548 C C . VAL A 1 191 ? 6.562 -7.685 -2.355 1.00 90.06 191 VAL A C 1
ATOM 1550 O O . VAL A 1 191 ? 6.387 -8.480 -3.281 1.00 90.06 191 VAL A O 1
ATOM 1553 N N . GLU A 1 192 ? 5.732 -6.669 -2.105 1.00 92.94 192 GLU A N 1
ATOM 1554 C CA . GLU A 1 192 ? 4.495 -6.405 -2.866 1.00 92.94 192 GLU A CA 1
ATOM 1555 C C . GLU A 1 192 ? 4.776 -6.312 -4.381 1.00 92.94 192 GLU A C 1
ATOM 1557 O O . GLU A 1 192 ? 4.175 -7.017 -5.197 1.00 92.94 192 GLU A O 1
ATOM 1562 N N . ILE A 1 193 ? 5.781 -5.521 -4.774 1.00 95.19 193 ILE A N 1
ATOM 1563 C CA . ILE A 1 193 ? 6.224 -5.377 -6.170 1.00 95.19 193 ILE A CA 1
ATOM 1564 C C . ILE A 1 193 ? 6.614 -6.742 -6.750 1.00 95.19 193 ILE A C 1
ATOM 1566 O O . ILE A 1 193 ? 6.161 -7.123 -7.835 1.00 95.19 193 ILE A O 1
ATOM 1570 N N . GLY A 1 194 ? 7.425 -7.510 -6.019 1.00 92.06 194 GLY A N 1
ATOM 1571 C CA . GLY A 1 194 ? 7.830 -8.855 -6.419 1.00 92.06 194 GLY A CA 1
ATOM 1572 C C . GLY A 1 194 ? 6.638 -9.797 -6.607 1.00 92.06 194 GLY A C 1
ATOM 1573 O O . GLY A 1 194 ? 6.638 -10.601 -7.541 1.00 92.06 194 GLY A O 1
ATOM 1574 N N . TYR A 1 195 ? 5.597 -9.686 -5.778 1.00 90.69 195 TYR A N 1
ATOM 1575 C CA . TYR A 1 195 ? 4.360 -10.451 -5.937 1.00 90.69 195 TYR A CA 1
ATOM 1576 C C . TYR A 1 195 ? 3.610 -10.072 -7.217 1.00 90.69 195 TYR A C 1
ATOM 1578 O O . TYR A 1 195 ? 3.185 -10.982 -7.936 1.00 90.69 195 TYR A O 1
ATOM 1586 N N . ILE A 1 196 ? 3.491 -8.780 -7.549 1.00 93.38 196 ILE A N 1
ATOM 1587 C CA . ILE A 1 196 ? 2.857 -8.354 -8.807 1.00 93.38 196 ILE A CA 1
ATOM 1588 C C . ILE A 1 196 ? 3.594 -8.957 -9.995 1.00 93.38 196 ILE A C 1
ATOM 1590 O O . ILE A 1 196 ? 3.004 -9.735 -10.742 1.00 93.38 196 ILE A O 1
ATOM 1594 N N . TYR A 1 197 ? 4.898 -8.727 -10.126 1.00 93.69 197 TYR A N 1
ATOM 1595 C CA . TYR A 1 197 ? 5.637 -9.291 -11.255 1.00 93.69 197 TYR A CA 1
ATOM 1596 C C . TYR A 1 197 ? 5.731 -10.819 -11.210 1.00 93.69 197 TYR A C 1
ATOM 1598 O O . TYR A 1 197 ? 5.995 -11.454 -12.228 1.00 93.69 197 TYR A O 1
ATOM 1606 N N . ARG A 1 198 ? 5.531 -11.475 -10.070 1.00 90.62 198 ARG A N 1
ATOM 1607 C CA . ARG A 1 198 ? 5.515 -12.939 -10.037 1.00 90.62 198 ARG A CA 1
ATOM 1608 C C . ARG A 1 198 ? 4.219 -13.515 -10.594 1.00 90.62 198 ARG A C 1
ATOM 1610 O O . ARG A 1 198 ? 4.293 -14.514 -11.310 1.00 90.62 198 ARG A O 1
ATOM 1617 N N . TYR A 1 199 ? 3.076 -12.922 -10.263 1.00 91.56 199 TYR A N 1
ATOM 1618 C CA . TYR A 1 199 ? 1.766 -13.539 -10.489 1.00 91.56 199 TYR A CA 1
ATOM 1619 C C . TYR A 1 199 ? 0.902 -12.827 -11.532 1.00 91.56 199 TYR A C 1
ATOM 1621 O O . TYR A 1 199 ? 0.075 -13.486 -12.152 1.00 91.56 199 TYR A O 1
ATOM 1629 N N . GLN A 1 200 ? 1.128 -11.540 -11.785 1.00 93.88 200 GLN A N 1
ATOM 1630 C CA . GLN A 1 200 ? 0.394 -10.771 -12.786 1.00 93.88 200 GLN A CA 1
ATOM 1631 C C . GLN A 1 200 ? 1.132 -10.814 -14.121 1.00 93.88 200 GLN 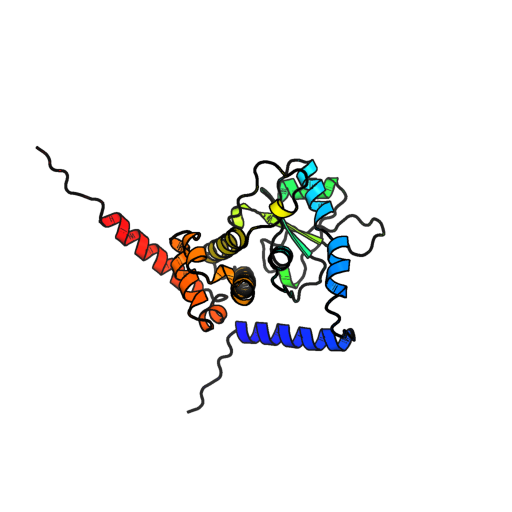A C 1
ATOM 1633 O O . GLN A 1 200 ? 2.160 -10.162 -14.305 1.00 93.88 200 GLN A O 1
ATOM 1638 N N . ALA A 1 201 ? 0.631 -11.625 -15.057 1.00 93.56 201 ALA A N 1
ATOM 1639 C CA . ALA A 1 201 ? 1.206 -11.716 -16.400 1.00 93.56 201 ALA A CA 1
ATOM 1640 C C . ALA A 1 201 ? 1.034 -10.404 -17.183 1.00 93.56 201 ALA A C 1
ATOM 1642 O O . ALA A 1 201 ? 1.943 -10.010 -17.909 1.00 93.56 201 ALA A O 1
ATOM 1643 N N . GLU A 1 202 ? -0.090 -9.713 -16.974 1.00 94.94 202 GLU A N 1
ATOM 1644 C CA . GLU A 1 202 ? -0.405 -8.423 -17.594 1.00 94.94 202 GLU A CA 1
ATOM 1645 C C . GLU A 1 202 ? 0.680 -7.372 -17.324 1.00 94.94 202 GLU A C 1
ATOM 1647 O O . GLU A 1 202 ? 1.129 -6.700 -18.250 1.00 94.94 202 GLU A O 1
ATOM 1652 N N . ALA A 1 203 ? 1.204 -7.325 -16.093 1.00 95.31 203 ALA A N 1
ATOM 1653 C CA . ALA A 1 203 ? 2.252 -6.398 -15.663 1.00 95.31 203 ALA A CA 1
ATOM 1654 C C . ALA A 1 203 ? 3.623 -6.608 -16.344 1.00 95.31 203 ALA A C 1
ATOM 1656 O O . ALA A 1 203 ? 4.601 -5.985 -15.948 1.00 95.31 203 ALA A O 1
ATOM 1657 N N . LYS A 1 204 ? 3.743 -7.518 -17.316 1.00 95.38 204 LYS A N 1
ATOM 1658 C CA . LYS A 1 204 ? 4.970 -7.756 -18.103 1.00 95.38 204 LYS A CA 1
ATOM 1659 C C . LYS A 1 204 ? 4.7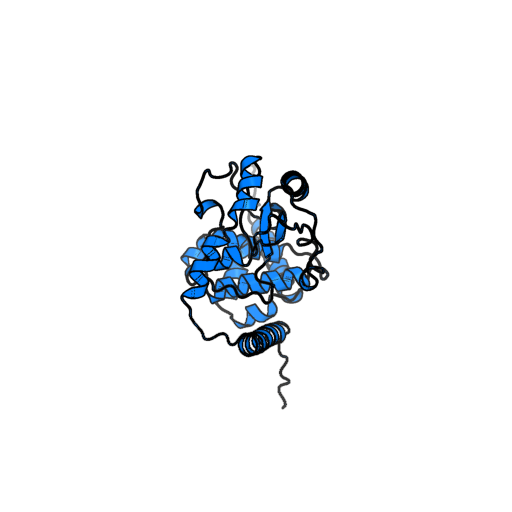86 -7.488 -19.591 1.00 95.38 204 LYS A C 1
ATOM 1661 O O . LYS A 1 204 ? 5.705 -7.735 -20.369 1.00 95.38 204 LYS A O 1
ATOM 1666 N N . THR A 1 205 ? 3.587 -7.090 -19.993 1.00 96.38 205 THR A N 1
ATOM 1667 C CA . THR A 1 205 ? 3.274 -6.839 -21.396 1.00 96.38 205 THR A CA 1
ATOM 1668 C C . THR A 1 205 ? 3.824 -5.475 -21.821 1.00 96.38 205 THR A C 1
ATOM 1670 O O . THR A 1 205 ? 3.857 -4.551 -21.002 1.00 96.38 205 THR A O 1
ATOM 1673 N N . PRO A 1 206 ? 4.251 -5.311 -23.084 1.00 96.19 206 PRO A N 1
ATOM 1674 C CA . PRO A 1 206 ? 4.629 -4.000 -23.610 1.00 96.19 206 PRO A CA 1
ATOM 1675 C C . PRO A 1 206 ? 3.504 -2.965 -23.480 1.00 96.19 206 PRO A C 1
ATOM 1677 O O . PRO A 1 206 ? 3.757 -1.802 -23.174 1.00 96.19 206 PRO A O 1
ATOM 1680 N N . GLU A 1 207 ? 2.253 -3.389 -23.654 1.00 96.62 207 GLU A N 1
ATOM 1681 C CA . GLU A 1 207 ? 1.067 -2.542 -23.532 1.00 96.62 207 GLU A CA 1
ATOM 1682 C C . GLU A 1 207 ? 0.935 -1.971 -22.117 1.00 96.62 207 GLU A C 1
ATOM 1684 O O . GLU A 1 207 ? 0.603 -0.796 -21.952 1.00 96.62 207 GLU A O 1
ATOM 1689 N N . PHE A 1 208 ? 1.249 -2.764 -21.091 1.00 96.81 208 PHE A N 1
ATOM 1690 C CA . PHE A 1 208 ? 1.248 -2.298 -19.709 1.00 96.81 208 PHE A CA 1
ATOM 1691 C C . PHE A 1 208 ? 2.299 -1.206 -19.469 1.00 96.81 208 PHE A C 1
ATOM 1693 O O . PHE A 1 208 ? 1.996 -0.202 -18.825 1.00 96.81 208 PHE A O 1
ATOM 1700 N N . GLU A 1 209 ? 3.508 -1.336 -20.031 1.00 96.81 209 GLU A N 1
ATOM 1701 C CA . GLU A 1 209 ? 4.557 -0.310 -19.911 1.00 96.81 209 GLU A CA 1
ATOM 1702 C C . GLU A 1 209 ? 4.085 1.057 -20.441 1.00 96.81 209 GLU A C 1
ATOM 1704 O O . GLU A 1 209 ? 4.417 2.096 -19.862 1.00 96.81 209 GLU A O 1
ATOM 1709 N N . THR A 1 210 ? 3.268 1.079 -21.502 1.00 96.62 210 THR A N 1
ATOM 1710 C CA . THR A 1 210 ? 2.754 2.337 -22.074 1.00 96.62 210 THR A CA 1
ATOM 1711 C C . THR A 1 210 ? 1.846 3.108 -21.115 1.00 96.62 210 THR A C 1
ATOM 1713 O O . THR A 1 210 ? 1.812 4.339 -21.173 1.00 96.62 210 THR A O 1
ATOM 1716 N N . GLN A 1 211 ? 1.183 2.406 -20.190 1.00 97.19 211 GLN A N 1
ATOM 1717 C CA . GLN A 1 211 ? 0.314 2.995 -19.168 1.00 97.19 211 GLN A CA 1
ATOM 1718 C C . GLN A 1 211 ? 1.108 3.595 -17.999 1.00 97.19 211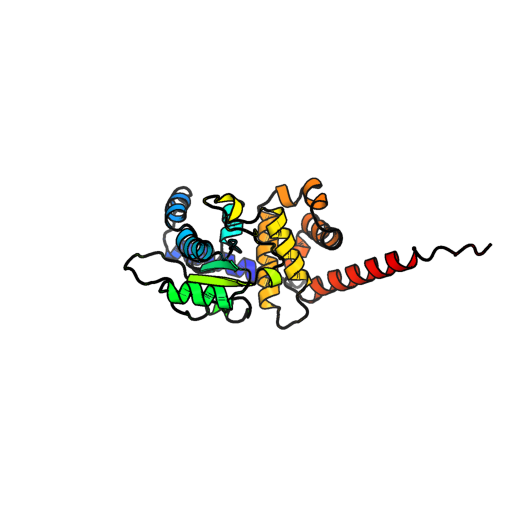 GLN A C 1
ATOM 1720 O O . GLN A 1 211 ? 0.554 4.346 -17.197 1.00 97.19 211 GLN A O 1
ATOM 1725 N N . LEU A 1 212 ? 2.401 3.274 -17.878 1.00 96.69 212 LEU A N 1
ATOM 1726 C CA . LEU A 1 212 ? 3.236 3.774 -16.795 1.00 96.69 212 LEU A CA 1
ATOM 1727 C C . LEU A 1 212 ? 3.741 5.196 -17.082 1.00 96.69 212 LEU A C 1
ATOM 1729 O O . LEU A 1 212 ? 4.165 5.482 -18.214 1.00 96.69 212 LEU A O 1
ATOM 1733 N N . PRO A 1 213 ? 3.807 6.062 -16.050 1.00 95.62 213 PRO A N 1
ATOM 1734 C CA . PRO A 1 213 ? 4.543 7.317 -16.115 1.00 95.62 213 PRO A CA 1
ATOM 1735 C C . PRO A 1 213 ? 5.974 7.098 -16.613 1.00 95.62 213 PRO A C 1
ATOM 1737 O O . PRO A 1 213 ? 6.638 6.137 -16.215 1.00 95.62 213 PRO A O 1
ATOM 1740 N N . GLN A 1 214 ? 6.479 8.013 -17.447 1.00 93.19 214 GLN A N 1
ATOM 1741 C CA . GLN A 1 214 ? 7.798 7.894 -18.087 1.00 93.19 214 GLN A CA 1
ATOM 1742 C C . GLN A 1 214 ? 8.919 7.602 -17.079 1.00 93.19 214 GLN A C 1
ATOM 1744 O O . GLN A 1 214 ? 9.740 6.715 -17.319 1.00 93.19 214 GLN A O 1
ATOM 1749 N N . ARG A 1 215 ? 8.897 8.266 -15.913 1.00 93.06 215 ARG A N 1
ATOM 1750 C CA . ARG A 1 215 ? 9.881 8.068 -14.834 1.00 93.06 215 ARG A CA 1
ATOM 1751 C C . ARG A 1 215 ? 9.938 6.636 -14.287 1.00 93.06 215 ARG A C 1
ATOM 1753 O O . ARG A 1 215 ? 10.989 6.205 -13.826 1.00 93.06 215 ARG A O 1
ATOM 1760 N N . LEU A 1 216 ? 8.841 5.880 -14.368 1.00 95.88 216 LEU A N 1
ATOM 1761 C CA . LEU A 1 216 ? 8.757 4.510 -13.847 1.00 95.88 216 LEU A CA 1
ATOM 1762 C C . LEU A 1 216 ? 9.143 3.451 -14.885 1.00 95.88 216 LEU A C 1
ATOM 1764 O O . LEU A 1 216 ? 9.510 2.337 -14.511 1.00 95.88 216 LEU A O 1
ATOM 1768 N N . ARG A 1 217 ? 9.096 3.777 -16.185 1.00 94.94 217 ARG A N 1
ATOM 1769 C CA . ARG A 1 217 ? 9.303 2.806 -17.277 1.00 94.94 217 ARG A CA 1
ATOM 1770 C C . ARG A 1 217 ? 10.674 2.142 -17.241 1.00 94.94 217 ARG A C 1
ATOM 1772 O O . ARG A 1 217 ? 10.802 0.968 -17.570 1.00 94.94 217 ARG A O 1
ATOM 1779 N N . ARG A 1 218 ? 11.721 2.866 -16.830 1.00 92.94 218 ARG A N 1
ATOM 1780 C CA . ARG A 1 218 ? 13.066 2.282 -16.695 1.00 92.94 218 ARG A CA 1
ATOM 1781 C C . ARG A 1 218 ? 13.110 1.221 -15.595 1.00 92.94 218 ARG A C 1
ATOM 1783 O O . ARG A 1 218 ? 13.506 0.094 -15.869 1.00 92.94 218 ARG A O 1
ATOM 1790 N N . LEU A 1 219 ? 12.665 1.570 -14.386 1.00 95.12 219 LEU A N 1
ATOM 1791 C CA . LEU A 1 219 ? 12.581 0.629 -13.267 1.00 95.12 219 LEU A CA 1
ATOM 1792 C C . LEU A 1 219 ? 11.718 -0.584 -13.642 1.00 95.12 219 LEU A C 1
ATOM 1794 O O . LEU A 1 219 ? 12.116 -1.719 -13.408 1.00 95.12 219 LEU A O 1
ATOM 1798 N N . HIS A 1 220 ? 10.573 -0.354 -14.284 1.00 95.94 220 HIS A N 1
ATOM 1799 C CA . HIS A 1 220 ? 9.710 -1.418 -14.788 1.00 95.94 220 HIS A CA 1
ATOM 1800 C C . HIS A 1 220 ? 10.444 -2.378 -15.735 1.00 95.94 220 HIS A C 1
ATOM 1802 O O . HIS A 1 220 ? 10.461 -3.583 -15.485 1.00 95.94 220 HIS A O 1
ATOM 1808 N N . ARG A 1 221 ? 11.109 -1.863 -16.779 1.00 95.31 221 ARG A N 1
ATOM 1809 C CA . ARG A 1 221 ? 11.876 -2.687 -17.729 1.00 95.31 221 ARG A CA 1
ATOM 1810 C C . ARG A 1 221 ? 12.969 -3.498 -17.041 1.00 95.31 221 ARG A C 1
ATOM 1812 O O . ARG A 1 221 ? 13.121 -4.685 -17.339 1.00 95.31 221 ARG A O 1
ATOM 1819 N N . ASP A 1 222 ? 13.687 -2.902 -16.092 1.00 94.00 222 ASP A N 1
ATOM 1820 C CA . ASP A 1 222 ? 14.715 -3.603 -15.317 1.00 94.00 222 ASP A CA 1
ATOM 1821 C C . ASP A 1 222 ? 14.108 -4.753 -14.491 1.00 94.00 222 ASP A C 1
ATOM 1823 O O . ASP A 1 222 ? 14.681 -5.842 -14.430 1.00 94.00 222 ASP A O 1
ATOM 1827 N N . LEU A 1 223 ? 12.920 -4.558 -13.909 1.00 93.81 223 LEU A N 1
ATOM 1828 C CA . LEU A 1 223 ? 12.213 -5.590 -13.142 1.00 93.81 223 LEU A CA 1
ATOM 1829 C C . LEU A 1 223 ? 11.632 -6.708 -14.015 1.00 93.81 223 LEU A C 1
ATOM 1831 O O . LEU A 1 223 ? 11.644 -7.871 -13.604 1.00 93.81 223 LEU A O 1
ATOM 1835 N N . VAL A 1 224 ? 11.157 -6.389 -15.220 1.00 93.62 224 VAL A N 1
ATOM 1836 C CA . VAL A 1 224 ? 10.659 -7.387 -16.179 1.00 93.62 224 VAL A CA 1
ATOM 1837 C C . VAL A 1 224 ? 11.806 -8.239 -16.730 1.00 93.62 224 VAL A C 1
ATOM 1839 O O . VAL A 1 224 ? 11.679 -9.463 -16.826 1.00 93.62 224 VAL A O 1
ATOM 1842 N N . THR A 1 225 ? 12.934 -7.614 -17.074 1.00 89.81 225 THR A N 1
ATOM 1843 C CA . THR A 1 225 ? 14.058 -8.279 -17.757 1.00 89.81 225 THR A CA 1
ATOM 1844 C C . THR A 1 225 ? 15.020 -8.988 -16.805 1.00 89.81 225 THR A C 1
ATOM 1846 O O . THR A 1 225 ? 15.556 -10.043 -17.154 1.00 89.81 225 THR A O 1
ATOM 1849 N N . ASN A 1 226 ? 15.230 -8.469 -15.591 1.00 80.19 226 ASN A N 1
ATOM 1850 C CA . ASN A 1 226 ? 16.247 -8.972 -14.672 1.00 80.19 226 ASN A CA 1
ATOM 1851 C C . ASN A 1 226 ? 15.642 -9.473 -13.355 1.00 80.19 226 ASN A C 1
ATOM 1853 O O . ASN A 1 226 ? 15.501 -8.743 -12.374 1.00 80.19 226 ASN A O 1
ATOM 1857 N N . LYS A 1 227 ? 15.379 -10.782 -13.286 1.00 69.00 227 LYS A N 1
ATOM 1858 C CA . LYS A 1 227 ? 14.866 -11.430 -12.065 1.00 69.00 227 LYS A CA 1
ATOM 1859 C C . LYS A 1 227 ? 15.781 -11.248 -10.850 1.00 69.00 227 LYS A C 1
ATOM 1861 O O . LYS A 1 227 ? 15.282 -11.230 -9.728 1.00 69.00 227 LYS A O 1
ATOM 1866 N N . SER A 1 228 ? 17.091 -11.092 -11.051 1.00 66.31 228 SER A N 1
ATOM 1867 C CA . SER A 1 228 ? 18.039 -10.864 -9.956 1.00 66.31 228 SER A CA 1
ATOM 1868 C C . SER A 1 228 ? 17.872 -9.477 -9.328 1.00 66.31 228 SER A C 1
ATOM 1870 O O . SER A 1 228 ? 18.154 -9.319 -8.144 1.00 66.31 228 SER A O 1
ATOM 1872 N N . HIS A 1 229 ? 17.344 -8.488 -10.064 1.00 74.00 229 HIS A N 1
ATOM 1873 C CA . HIS A 1 229 ? 17.092 -7.150 -9.518 1.00 74.00 229 HIS A CA 1
ATOM 1874 C C . HIS A 1 229 ? 15.976 -7.118 -8.470 1.00 74.00 229 HIS A C 1
ATOM 1876 O O . HIS A 1 229 ? 16.020 -6.269 -7.582 1.00 74.00 229 HIS A O 1
ATOM 1882 N N . MET A 1 230 ? 15.034 -8.068 -8.496 1.00 77.31 230 MET A N 1
ATOM 1883 C CA . MET A 1 230 ? 13.997 -8.155 -7.459 1.00 77.31 230 MET A CA 1
ATOM 1884 C C . MET A 1 230 ? 14.582 -8.426 -6.069 1.00 77.31 230 MET A C 1
ATOM 1886 O O . MET A 1 230 ? 14.061 -7.911 -5.084 1.00 77.31 230 MET A O 1
ATOM 1890 N N . GLY A 1 231 ? 15.683 -9.184 -5.985 1.00 77.62 231 GLY A N 1
ATOM 1891 C CA . GLY A 1 231 ? 16.347 -9.483 -4.713 1.00 77.62 231 GLY A CA 1
ATOM 1892 C C . GLY A 1 231 ? 17.014 -8.269 -4.061 1.00 77.62 231 GLY A C 1
ATOM 1893 O O . GLY A 1 231 ? 17.154 -8.222 -2.840 1.00 77.62 231 GLY A O 1
ATOM 1894 N N . ASP A 1 232 ? 17.368 -7.261 -4.860 1.00 88.75 232 ASP A N 1
ATOM 1895 C CA . ASP A 1 232 ? 18.056 -6.056 -4.393 1.00 88.75 232 ASP A CA 1
ATOM 1896 C C . ASP A 1 232 ? 17.116 -4.869 -4.154 1.00 88.75 232 ASP A C 1
ATOM 1898 O O . ASP A 1 232 ? 17.555 -3.868 -3.581 1.00 88.75 232 ASP A O 1
ATOM 1902 N N . LEU A 1 233 ? 15.837 -4.959 -4.546 1.00 90.88 233 LEU A N 1
ATOM 1903 C CA . LEU A 1 233 ? 14.864 -3.868 -4.396 1.00 90.88 233 LEU A CA 1
ATOM 1904 C C . LEU A 1 233 ? 14.766 -3.367 -2.950 1.00 90.88 233 LEU A C 1
ATOM 1906 O O . LEU A 1 233 ? 14.709 -2.164 -2.724 1.00 90.88 233 LEU A O 1
ATOM 1910 N N . GLY A 1 234 ? 14.836 -4.258 -1.959 1.00 90.00 234 GLY A N 1
ATOM 1911 C CA . GLY A 1 234 ? 14.793 -3.874 -0.543 1.00 90.00 234 GLY A CA 1
ATOM 1912 C C . GLY A 1 234 ? 15.996 -3.045 -0.063 1.00 90.00 234 GLY A C 1
ATOM 1913 O O . GLY A 1 234 ? 15.983 -2.549 1.062 1.00 90.00 234 GLY A O 1
ATOM 1914 N N . SER A 1 235 ? 17.044 -2.886 -0.878 1.00 91.56 235 SER A N 1
ATOM 1915 C CA . SER A 1 235 ? 18.250 -2.140 -0.511 1.00 91.56 235 SER A CA 1
ATOM 1916 C C . SER A 1 235 ? 18.165 -0.659 -0.888 1.00 91.56 235 SER A C 1
ATOM 1918 O O . SER A 1 235 ? 17.721 -0.292 -1.977 1.00 91.56 235 SER A O 1
ATOM 1920 N N . TRP A 1 236 ? 18.687 0.203 -0.010 1.00 91.81 236 TRP A N 1
ATOM 1921 C CA . TRP A 1 236 ? 18.820 1.639 -0.280 1.00 91.81 236 TRP A CA 1
ATOM 1922 C C . TRP A 1 236 ? 19.680 1.922 -1.517 1.00 91.81 236 TRP A C 1
ATOM 1924 O O . TRP A 1 236 ? 19.359 2.782 -2.334 1.00 91.81 236 TRP A O 1
ATOM 1934 N N . ARG A 1 237 ? 20.753 1.142 -1.704 1.00 91.69 237 ARG A N 1
ATOM 1935 C CA . ARG A 1 237 ? 21.652 1.262 -2.858 1.00 91.69 237 ARG A CA 1
ATOM 1936 C C . ARG A 1 237 ? 20.917 1.077 -4.187 1.00 91.69 237 ARG A C 1
ATOM 1938 O O . ARG A 1 237 ? 21.193 1.825 -5.122 1.00 91.69 237 ARG A O 1
ATOM 1945 N N . CYS A 1 238 ? 20.026 0.088 -4.276 1.00 91.38 238 CYS A N 1
ATOM 1946 C CA . CYS A 1 238 ? 19.258 -0.172 -5.492 1.00 91.38 238 CYS A CA 1
ATOM 1947 C C . CYS A 1 238 ? 18.308 0.994 -5.784 1.00 91.38 238 CYS A C 1
ATOM 1949 O O . CYS A 1 238 ? 18.352 1.548 -6.879 1.00 91.38 238 CYS A O 1
ATOM 1951 N N . GLN A 1 239 ? 17.556 1.451 -4.779 1.00 93.81 239 GLN A N 1
ATOM 1952 C CA . GLN A 1 239 ? 16.649 2.591 -4.917 1.00 93.81 239 GLN A CA 1
ATOM 1953 C C . GLN A 1 239 ? 17.381 3.867 -5.369 1.00 93.81 239 GLN A C 1
ATOM 1955 O O . GLN A 1 239 ? 16.972 4.510 -6.336 1.00 93.81 239 GLN A O 1
ATOM 1960 N N . ARG A 1 240 ? 18.505 4.209 -4.720 1.00 92.56 240 ARG A N 1
ATOM 1961 C CA . ARG A 1 240 ? 19.294 5.398 -5.076 1.00 92.56 240 ARG A CA 1
ATOM 1962 C C . ARG A 1 240 ? 19.772 5.396 -6.521 1.00 92.56 240 ARG A C 1
ATOM 1964 O O . ARG A 1 240 ? 19.856 6.470 -7.107 1.00 92.56 240 ARG A O 1
ATOM 1971 N N . ARG A 1 241 ? 20.105 4.226 -7.080 1.00 92.12 241 ARG A N 1
ATOM 1972 C CA . ARG A 1 241 ? 20.519 4.117 -8.487 1.00 92.12 241 ARG A CA 1
ATOM 1973 C C . ARG A 1 241 ? 19.447 4.720 -9.393 1.00 92.12 241 ARG A C 1
ATOM 1975 O O . ARG A 1 241 ? 19.761 5.572 -10.212 1.00 92.12 241 ARG A O 1
ATOM 1982 N N . TYR A 1 242 ? 18.191 4.335 -9.181 1.00 92.19 242 TYR A N 1
ATOM 1983 C CA . TYR A 1 242 ? 17.070 4.827 -9.979 1.00 92.19 242 TYR A CA 1
ATOM 1984 C C . TYR A 1 242 ? 16.772 6.309 -9.744 1.00 92.19 242 TYR A C 1
ATOM 1986 O O . TYR A 1 242 ? 16.437 7.011 -10.694 1.00 92.19 242 TYR A O 1
ATOM 1994 N N . LEU A 1 243 ? 16.939 6.801 -8.511 1.00 90.94 243 LEU A N 1
ATOM 1995 C CA . LEU A 1 243 ? 16.784 8.226 -8.206 1.00 90.94 243 LEU A CA 1
ATOM 1996 C C . LEU A 1 243 ? 17.812 9.090 -8.951 1.00 90.94 243 LEU A C 1
ATOM 1998 O O . LEU A 1 243 ? 17.435 10.020 -9.657 1.00 90.94 243 LEU A O 1
ATOM 2002 N N . GLN A 1 244 ? 19.096 8.737 -8.860 1.00 89.88 244 GLN A N 1
ATOM 2003 C CA . GLN A 1 244 ? 20.187 9.479 -9.509 1.00 89.88 244 GLN A CA 1
ATOM 2004 C C . GLN A 1 244 ? 20.058 9.478 -11.035 1.00 89.88 244 GLN A C 1
ATOM 2006 O O . GLN A 1 244 ? 20.313 10.476 -11.707 1.00 89.88 244 GLN A O 1
ATOM 2011 N N . GLU A 1 245 ? 19.652 8.343 -11.591 1.00 84.88 245 GLU A N 1
ATOM 2012 C CA . GLU A 1 245 ? 19.460 8.189 -13.026 1.00 84.88 245 GLU A CA 1
ATOM 2013 C C . GLU A 1 245 ? 18.232 8.948 -13.547 1.00 84.88 245 GLU A C 1
ATOM 2015 O O . GLU A 1 245 ? 18.268 9.456 -14.667 1.00 84.88 245 GLU A O 1
ATOM 2020 N N . GLY A 1 246 ? 17.162 9.040 -12.751 1.00 81.25 246 GLY A N 1
ATOM 2021 C CA . GLY A 1 246 ? 15.977 9.831 -13.087 1.00 81.25 246 GLY A CA 1
ATOM 2022 C C . GLY A 1 246 ? 16.253 11.336 -13.076 1.00 81.25 246 GLY A C 1
ATOM 2023 O O . GLY A 1 246 ? 15.809 12.051 -13.971 1.00 81.25 246 GLY A O 1
ATOM 2024 N N . GLU A 1 247 ? 17.042 11.814 -12.112 1.00 79.00 247 GLU A N 1
ATOM 2025 C CA . GLU A 1 247 ? 17.461 13.220 -12.031 1.00 79.00 247 GLU A CA 1
ATOM 2026 C C . GLU A 1 247 ? 18.367 13.621 -13.208 1.00 79.00 247 GLU A C 1
ATOM 2028 O O . GLU A 1 247 ? 18.184 14.688 -13.797 1.00 79.00 247 GLU A O 1
ATOM 2033 N N . GLY A 1 248 ? 19.299 12.745 -13.607 1.00 72.19 248 GLY A N 1
ATOM 2034 C CA . GLY A 1 248 ? 20.189 12.990 -14.748 1.00 72.19 248 GLY A CA 1
ATOM 2035 C C . GLY A 1 248 ? 19.470 13.049 -16.103 1.00 72.19 248 GLY A C 1
ATOM 2036 O O . GLY A 1 248 ? 19.864 13.823 -16.977 1.00 72.19 248 GLY A O 1
ATOM 2037 N N . ALA A 1 249 ? 18.394 12.273 -16.276 1.00 64.12 249 ALA A N 1
ATOM 2038 C CA . ALA A 1 249 ? 17.579 12.317 -17.490 1.00 64.12 249 ALA A CA 1
ATOM 2039 C C . ALA A 1 249 ? 16.836 13.659 -17.626 1.00 64.12 249 ALA A C 1
ATOM 2041 O O . ALA A 1 249 ? 16.903 14.295 -18.678 1.00 64.12 249 ALA A O 1
ATOM 2042 N N . ASN A 1 250 ? 16.226 14.142 -16.540 1.00 63.53 250 ASN A N 1
ATOM 2043 C CA . ASN A 1 250 ? 15.471 15.399 -16.545 1.00 63.53 250 ASN A CA 1
ATOM 2044 C C . ASN A 1 250 ? 16.369 16.632 -16.756 1.00 63.53 250 ASN A C 1
ATOM 2046 O O . ASN A 1 250 ? 15.953 17.604 -17.381 1.00 63.53 250 ASN A O 1
ATOM 2050 N N . ALA A 1 251 ? 17.614 16.594 -16.269 1.00 63.53 251 ALA A N 1
ATOM 2051 C CA . ALA A 1 251 ? 18.579 17.676 -16.477 1.00 63.53 251 ALA A CA 1
ATOM 2052 C C . ALA A 1 251 ? 19.060 17.794 -17.935 1.00 63.53 251 ALA A C 1
ATOM 2054 O O . ALA A 1 251 ? 19.544 18.848 -18.336 1.00 63.53 251 ALA A O 1
ATOM 2055 N N . THR A 1 252 ? 18.943 16.725 -18.728 1.00 60.53 252 THR A N 1
ATOM 2056 C CA . THR A 1 252 ? 19.372 16.726 -20.134 1.00 60.53 252 THR A CA 1
ATOM 2057 C C . THR A 1 252 ? 18.266 17.247 -21.057 1.00 60.53 252 THR A C 1
ATOM 2059 O O . THR A 1 252 ? 18.565 17.905 -22.049 1.00 60.53 252 THR A O 1
ATOM 2062 N N . GLU A 1 253 ? 16.991 17.020 -20.718 1.00 58.16 253 GLU A N 1
ATOM 2063 C CA . GLU A 1 253 ? 15.848 17.527 -21.495 1.00 58.16 253 GLU A CA 1
ATOM 2064 C C . GLU A 1 253 ? 15.651 19.048 -21.340 1.00 58.16 253 GLU A C 1
ATOM 2066 O O . GLU A 1 253 ? 15.309 19.716 -22.313 1.00 58.16 253 GLU A O 1
ATOM 2071 N N . SER A 1 254 ? 15.959 19.635 -20.176 1.00 58.59 254 SER A N 1
ATOM 2072 C CA . SER A 1 254 ? 15.778 21.081 -19.941 1.00 58.59 254 SER A CA 1
ATOM 2073 C C . SER A 1 254 ? 16.763 21.990 -20.690 1.00 58.59 254 SER A C 1
ATOM 2075 O O . SER A 1 254 ? 16.533 23.193 -20.793 1.00 58.59 254 SER A O 1
ATOM 2077 N N . VAL A 1 255 ? 17.854 21.443 -21.234 1.00 60.03 255 VAL A N 1
ATOM 2078 C CA . VAL A 1 255 ? 18.886 22.221 -21.945 1.00 60.03 255 VAL A CA 1
ATOM 2079 C C . VAL A 1 255 ? 18.571 22.366 -23.441 1.00 60.03 255 VAL A C 1
ATOM 2081 O O . VAL A 1 255 ? 19.125 23.240 -24.104 1.00 60.03 255 VAL A O 1
ATOM 2084 N N . VAL A 1 256 ? 17.656 21.561 -23.989 1.00 59.25 256 VAL A N 1
ATOM 2085 C CA . VAL A 1 256 ? 17.408 21.503 -25.443 1.00 59.25 256 VAL A CA 1
ATOM 2086 C C . VAL A 1 256 ? 16.350 22.518 -25.920 1.00 59.25 256 VAL A C 1
ATOM 2088 O O . VAL A 1 256 ? 16.272 22.790 -27.114 1.00 59.25 256 VAL A O 1
ATOM 2091 N N . GLU A 1 257 ? 15.590 23.159 -25.024 1.00 55.53 257 GLU A N 1
ATOM 2092 C CA . GLU A 1 257 ? 14.533 24.125 -25.398 1.00 55.53 257 GLU A CA 1
ATOM 2093 C C . GLU A 1 257 ? 14.950 25.609 -25.396 1.00 55.53 257 GLU A C 1
ATOM 2095 O O . GLU A 1 257 ? 14.143 26.477 -25.729 1.00 55.53 257 GLU A O 1
ATOM 2100 N N . ALA A 1 258 ? 16.213 25.941 -25.114 1.00 56.00 258 ALA A N 1
ATOM 2101 C CA . ALA A 1 258 ? 16.721 27.303 -25.307 1.00 56.00 258 ALA A CA 1
ATOM 2102 C C . ALA A 1 258 ? 17.107 27.535 -26.782 1.00 56.00 258 ALA A C 1
ATOM 2104 O O . ALA A 1 258 ? 18.282 27.631 -27.137 1.00 56.00 258 ALA A O 1
ATOM 2105 N N . GLY A 1 259 ? 16.103 27.582 -27.661 1.00 63.09 259 GLY A N 1
ATOM 2106 C CA . GLY A 1 259 ? 16.286 27.990 -29.053 1.00 63.09 259 GLY A CA 1
ATOM 2107 C C . GLY A 1 259 ? 16.753 29.453 -29.147 1.00 63.09 259 GLY A C 1
ATOM 2108 O O . GLY A 1 259 ? 16.316 30.280 -28.344 1.00 63.09 259 GLY A O 1
ATOM 2109 N N . PRO A 1 260 ? 17.636 29.804 -30.100 1.00 60.00 260 PRO A N 1
ATOM 2110 C CA . PRO A 1 260 ? 18.108 31.173 -30.258 1.00 60.00 260 PRO A CA 1
ATOM 2111 C C . PRO A 1 260 ? 16.949 32.083 -30.678 1.00 60.00 260 PRO A C 1
ATOM 2113 O O . PRO A 1 260 ? 16.373 31.916 -31.755 1.00 60.00 260 PRO A O 1
ATOM 2116 N N . SER A 1 261 ? 16.626 33.058 -29.828 1.00 61.59 261 SER A N 1
ATOM 2117 C CA . SER A 1 261 ? 15.771 34.187 -30.183 1.00 61.59 261 SER A CA 1
ATOM 2118 C C . SER A 1 261 ? 16.402 34.928 -31.360 1.00 61.59 261 SER A C 1
ATOM 2120 O O . SER A 1 261 ? 17.419 35.604 -31.212 1.00 61.59 261 SER A O 1
ATOM 2122 N N . LEU A 1 262 ? 15.817 34.763 -32.545 1.00 69.88 262 LEU A N 1
ATOM 2123 C CA . LEU A 1 262 ? 16.096 35.593 -33.710 1.00 69.88 262 LEU A CA 1
ATOM 2124 C C . LEU A 1 262 ? 15.487 36.975 -33.454 1.00 69.88 262 LEU A C 1
ATOM 2126 O O . LEU A 1 262 ? 14.315 37.209 -33.741 1.00 69.88 262 LEU A O 1
ATOM 2130 N N . GLU A 1 263 ? 16.276 37.877 -32.872 1.00 64.56 263 GLU A N 1
ATOM 2131 C CA . GLU A 1 263 ? 15.974 39.306 -32.918 1.00 64.56 263 GLU A CA 1
ATOM 2132 C C . GLU A 1 263 ? 16.155 39.804 -34.358 1.00 64.56 263 GLU A C 1
ATOM 2134 O O . GLU A 1 263 ? 17.150 39.499 -35.022 1.00 64.56 263 GLU A O 1
ATOM 2139 N N . SER A 1 264 ? 15.123 40.500 -34.837 1.00 70.44 264 SER A N 1
ATOM 2140 C CA . SER A 1 264 ? 15.023 41.136 -36.157 1.00 70.44 264 SER A CA 1
ATOM 2141 C C . SER A 1 264 ? 15.300 42.626 -36.040 1.00 70.44 264 SER A C 1
ATOM 2143 O O . SER A 1 264 ? 14.850 43.204 -35.024 1.00 70.44 264 SER A O 1
#

Sequence (264 aa):
MATKLQLSIYDIYIKTCRLYREKKNRLLGFKRSSSLISDRYLENAPQPACAILHGQGIPTRVWGGDAHRHLGAPFFPPEPGDLLFLLVPATEPAGQVLLRAGYTKAEVPWNLQAIREFHNVFDPPQDGRRGRRQIILLDADRFHQQLPQHPPFNEQDVMYPTCTQFLISLLETYLDLRGEEEMRLRMELAVEIGYIYRYQAEAKTPEFETQLPQRLRRLHRDLVTNKSHMGDLGSWRCQRRYLQEGEGANATESVVEAGPSLES

Solvent-accessible surface area (backbone atoms only — not comparable to full-atom values): 15465 Å² total; per-residue (Å²): 136,84,80,76,81,77,70,46,71,42,54,51,48,54,50,49,55,48,51,50,50,56,52,51,41,64,74,63,69,61,72,91,58,82,68,67,63,58,65,62,48,69,78,56,52,73,52,67,65,51,49,56,37,35,76,71,70,41,32,58,33,43,32,68,61,61,30,36,40,74,74,66,27,88,59,76,68,95,59,72,99,40,71,43,41,33,30,23,84,46,43,66,69,53,46,54,52,41,44,75,71,50,27,41,86,42,81,53,55,82,93,44,60,75,29,75,72,54,59,48,24,31,34,63,57,87,78,83,67,87,79,77,44,32,36,28,39,28,45,15,70,74,39,63,47,87,68,59,95,60,53,71,91,83,47,70,76,66,36,38,62,53,72,67,59,46,51,50,16,45,54,51,40,54,65,67,61,86,57,76,81,46,39,56,50,34,35,52,42,32,48,55,52,47,48,46,67,70,58,39,68,64,77,66,38,73,72,47,52,72,75,43,59,75,88,50,40,60,60,50,50,49,53,68,74,33,72,73,53,55,52,42,45,42,37,68,69,51,48,49,51,56,52,58,54,52,55,56,53,56,64,58,60,69,66,74,73,76,66,83,81,82,84,130

Organism: Magnaporthiopsis poae (strain ATCC 64411 / 73-15) (NCBI:txid644358)

Nearest PDB structures (foldseek):
  5cfu-assembly1_A  TM=4.577E-01  e=9.211E-02  Pseudomonas aeruginosa
  6lea-assembly2_B  TM=4.498E-01  e=5.574E+00  Helicobacter pylori CPY1124

Mean predicted aligned error: 9.23 Å

Secondary structure (DSSP, 8-s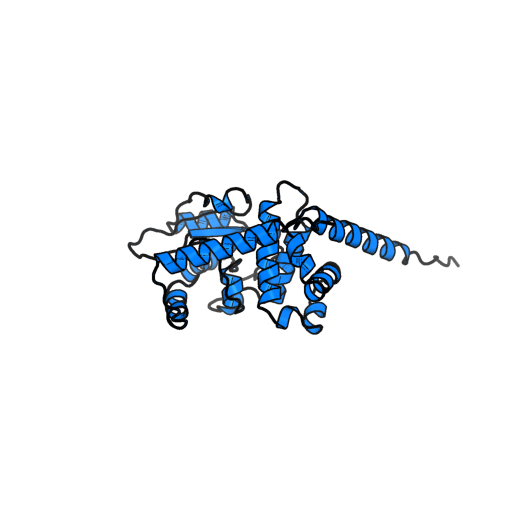tate):
--------HHHHHHHHHHHHHHHHHHHTT----TTHHHHHHHTT-SHHHHHHHHHTT---EEEHHHHHHHTT-----SS-TTEEEEEES-HHHHHHHHHHTT-EE-PPPTTTTT-GGG--EEEPP--S-TTPPEEEEEETTTTT----SS--SS-HHHHS--HHHHHHHHHHHHHH---STTHHHHHHHHHHHHHHHHH-SGGGSHHHHHHS-HHHHHHHHHHHH-TTHHHHTTSHHHHHHHHHHHHHHHHHHTTTT-------

Foldseek 3Di:
DDDPPPDFVLNVVVVVLVVLVVVVCVVVVDDDPVVVVVPVVVVAPPCPLQVLCLVVFWFKAWDDQVLCVVQVQPRDDPDDPFETEIETQDLVVSLVSQVVVQKDQDQQPPLCPLPPQQNSWIHHHPPVDPDHHIYGYGNCVLQVADTDSHHDPDDPVNRHDDLLRRLLSLQVNLLPDDDPSCLSVQVSSLVRNLSCLVGPPVLLDPVSLVSHDPLCSVVSVCVNPPVVLSSCSSDPVSSVVSVVVSVVVVVVVVVPPPDDPPDD